Protein AF-A0A0G1WXP0-F1 (afdb_monomer)

Structure (mmCIF, N/CA/C/O backbone):
data_AF-A0A0G1WXP0-F1
#
_entry.id   AF-A0A0G1WXP0-F1
#
loop_
_atom_site.group_PDB
_atom_site.id
_atom_site.type_symbol
_atom_site.label_atom_id
_atom_site.label_alt_id
_atom_site.label_comp_id
_atom_site.label_asym_id
_atom_site.label_entity_id
_atom_site.label_seq_id
_atom_site.pdbx_PDB_ins_code
_atom_site.Cartn_x
_atom_site.Cartn_y
_atom_site.Cartn_z
_atom_site.occupancy
_atom_site.B_iso_or_equiv
_atom_site.auth_seq_id
_atom_site.auth_comp_id
_atom_site.auth_asym_id
_atom_site.auth_atom_id
_atom_site.pdbx_PDB_model_num
ATOM 1 N N . MET A 1 1 ? -14.746 -26.072 27.608 1.00 35.69 1 MET A N 1
ATOM 2 C CA . MET A 1 1 ? -15.575 -25.580 26.494 1.00 35.69 1 MET A CA 1
ATOM 3 C C . MET A 1 1 ? -14.823 -24.428 25.863 1.00 35.69 1 MET A C 1
ATOM 5 O O . MET A 1 1 ? -14.386 -23.539 26.583 1.00 35.69 1 MET A O 1
ATOM 9 N N . ASP A 1 2 ? -14.549 -24.584 24.575 1.00 44.81 2 ASP A N 1
ATOM 10 C CA . ASP A 1 2 ? -13.600 -23.835 23.755 1.00 44.81 2 ASP A CA 1
ATOM 11 C C . ASP A 1 2 ? -14.025 -22.403 23.449 1.00 44.81 2 ASP A C 1
ATOM 13 O O . ASP A 1 2 ? -15.096 -22.214 22.887 1.00 44.81 2 ASP A O 1
ATOM 17 N N . GLU A 1 3 ? -13.128 -21.432 23.651 1.00 44.16 3 GLU A N 1
ATOM 18 C CA . GLU A 1 3 ? -13.142 -20.155 22.911 1.00 44.16 3 GLU A CA 1
ATOM 19 C C . GLU A 1 3 ? -11.719 -19.681 22.572 1.00 44.16 3 GLU A C 1
ATOM 21 O O . GLU A 1 3 ? -11.340 -18.522 22.719 1.00 44.16 3 GLU A O 1
ATOM 26 N N . SER A 1 4 ? -10.909 -20.607 22.056 1.00 43.94 4 SER A N 1
ATOM 27 C CA . SER A 1 4 ? -9.662 -20.283 21.354 1.00 43.94 4 SER A CA 1
ATOM 28 C C . SER A 1 4 ? -9.972 -19.905 19.901 1.00 43.94 4 SER A C 1
ATOM 30 O O . SER A 1 4 ? -9.567 -20.615 18.986 1.00 43.94 4 SER A O 1
ATOM 32 N N . LYS A 1 5 ? -10.735 -18.832 19.661 1.00 46.75 5 LYS A N 1
ATOM 33 C CA . LYS A 1 5 ? -10.949 -18.320 18.298 1.00 46.75 5 LYS A CA 1
ATOM 34 C C . LYS A 1 5 ? -10.037 -17.130 18.005 1.00 46.75 5 LYS A C 1
ATOM 36 O O . LYS A 1 5 ? -10.277 -16.003 18.418 1.00 46.75 5 LYS A O 1
ATOM 41 N N . ASP A 1 6 ? -8.983 -17.467 17.266 1.00 43.31 6 ASP A N 1
ATOM 42 C CA . ASP A 1 6 ? -8.510 -16.758 16.078 1.00 43.31 6 ASP A CA 1
ATOM 43 C C . ASP A 1 6 ? -7.936 -15.341 16.209 1.00 43.31 6 ASP A C 1
ATOM 45 O O . ASP A 1 6 ? -8.533 -14.345 15.817 1.00 43.31 6 ASP A O 1
ATOM 49 N N . ILE A 1 7 ? -6.645 -15.292 16.556 1.00 45.53 7 ILE A N 1
ATOM 50 C CA . ILE A 1 7 ? -5.695 -14.331 15.953 1.00 45.53 7 ILE A CA 1
ATOM 51 C C . ILE A 1 7 ? -4.889 -15.014 14.817 1.00 45.53 7 ILE A C 1
ATOM 53 O O . ILE A 1 7 ? -4.151 -14.371 14.076 1.00 45.53 7 ILE A O 1
ATOM 57 N N . GLN A 1 8 ? -5.069 -16.325 14.600 1.00 46.53 8 GLN A N 1
ATOM 58 C CA . GLN A 1 8 ? -4.369 -17.085 13.552 1.00 46.53 8 GLN A CA 1
ATOM 59 C C . GLN A 1 8 ? -4.808 -16.728 12.115 1.00 46.53 8 GLN A C 1
ATOM 61 O O . GLN A 1 8 ? -4.115 -17.087 11.163 1.00 46.53 8 GLN A O 1
ATOM 66 N N . GLY A 1 9 ? -5.902 -15.978 11.936 1.00 47.09 9 GLY A N 1
ATOM 67 C CA . GLY A 1 9 ? -6.445 -15.641 10.615 1.00 47.09 9 GLY A CA 1
ATOM 68 C C . GLY A 1 9 ? -5.580 -14.696 9.766 1.00 47.09 9 GLY A C 1
ATOM 69 O O . GLY A 1 9 ? -5.558 -14.829 8.544 1.00 47.09 9 GLY A O 1
ATOM 70 N N . GLN A 1 10 ? -4.818 -13.774 10.373 1.00 51.41 10 GLN A N 1
ATOM 71 C CA . GLN A 1 10 ? -4.029 -12.789 9.605 1.00 51.41 10 GLN A CA 1
ATOM 72 C C . GLN A 1 10 ? -2.795 -13.395 8.918 1.00 51.41 10 GLN A C 1
ATOM 74 O O . GLN A 1 10 ? -2.375 -12.935 7.854 1.00 51.41 10 GLN A O 1
ATOM 79 N N . ASP A 1 11 ? -2.240 -14.469 9.481 1.00 57.31 11 ASP A N 1
ATOM 80 C CA . ASP A 1 11 ? -1.067 -15.141 8.916 1.00 57.31 11 ASP A CA 1
ATOM 81 C C . ASP A 1 11 ? -1.446 -16.001 7.693 1.00 5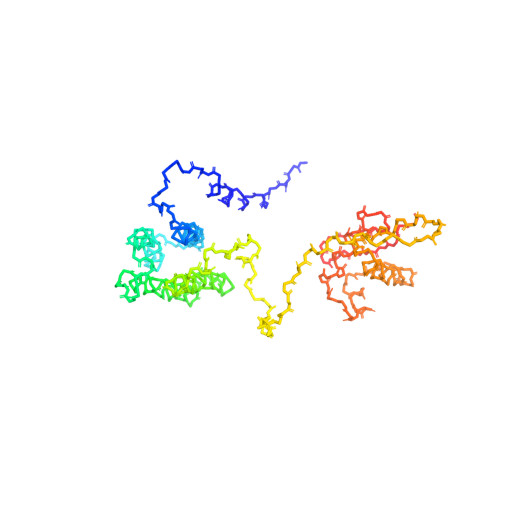7.31 11 ASP A C 1
ATOM 83 O O . ASP A 1 11 ? -0.614 -16.260 6.826 1.00 57.31 11 ASP A O 1
ATOM 87 N N . GLY A 1 12 ? -2.720 -16.400 7.571 1.00 67.00 12 GLY A N 1
ATOM 88 C CA . GLY A 1 12 ? -3.238 -17.157 6.429 1.00 67.00 12 GLY A CA 1
ATOM 89 C C . GLY A 1 12 ? -3.218 -16.370 5.118 1.00 67.00 12 GLY A C 1
ATOM 90 O O . GLY A 1 12 ? -2.841 -16.919 4.087 1.00 67.00 12 GLY A O 1
ATOM 91 N N . LEU A 1 13 ? -3.553 -15.077 5.158 1.00 69.00 13 LEU A N 1
ATOM 92 C CA . LEU A 1 13 ? -3.658 -14.233 3.961 1.00 69.00 13 LEU A CA 1
ATOM 93 C C . LEU A 1 13 ? -2.278 -13.845 3.415 1.00 69.00 13 LEU A C 1
ATOM 95 O O . LEU A 1 13 ? -2.033 -13.935 2.215 1.00 69.00 13 LEU A O 1
ATOM 99 N N . SER A 1 14 ? -1.339 -13.532 4.313 1.00 67.75 14 SER A N 1
ATOM 100 C CA . SER A 1 14 ? 0.072 -13.347 3.946 1.00 67.75 14 SER A CA 1
ATOM 101 C C . SER A 1 14 ? 0.662 -14.637 3.366 1.00 67.75 14 SER A C 1
ATOM 103 O O . SER A 1 14 ? 1.309 -14.609 2.325 1.00 67.75 14 SER A O 1
ATOM 105 N N . LYS A 1 15 ? 0.375 -15.792 3.988 1.00 70.50 15 LYS A N 1
ATOM 106 C CA . LYS A 1 15 ? 0.776 -17.101 3.454 1.00 70.50 15 LYS A CA 1
ATOM 107 C C . LYS A 1 15 ? 0.124 -17.409 2.112 1.00 70.50 15 LYS A C 1
ATOM 109 O O . LYS A 1 15 ? 0.757 -18.078 1.312 1.00 70.50 15 LYS A O 1
ATOM 114 N N . PHE A 1 16 ? -1.107 -16.974 1.860 1.00 78.69 16 PHE A N 1
ATOM 115 C CA . PHE A 1 16 ? -1.779 -17.199 0.582 1.00 78.69 16 PHE A CA 1
ATOM 116 C C . PHE A 1 16 ? -1.076 -16.452 -0.556 1.00 78.69 16 PHE A C 1
ATOM 118 O O . PHE A 1 16 ? -0.748 -17.076 -1.562 1.00 78.69 16 PHE A O 1
ATOM 125 N N . LEU A 1 17 ? -0.768 -15.166 -0.353 1.00 75.31 17 LEU A N 1
ATOM 126 C CA . LEU A 1 17 ? -0.014 -14.362 -1.322 1.00 75.31 17 LEU A CA 1
ATOM 127 C C . LEU A 1 17 ? 1.407 -14.907 -1.546 1.00 75.31 17 LEU A C 1
ATOM 129 O O . LEU A 1 17 ? 1.906 -14.884 -2.663 1.00 75.31 17 LEU A O 1
ATOM 133 N N . ASP A 1 18 ? 2.044 -15.449 -0.505 1.00 70.06 18 ASP A N 1
ATOM 134 C CA . ASP A 1 18 ? 3.423 -15.944 -0.596 1.00 70.06 18 ASP A CA 1
ATOM 135 C C . ASP A 1 18 ? 3.545 -17.399 -1.102 1.00 70.06 18 ASP A C 1
ATOM 137 O O . ASP A 1 18 ? 4.619 -17.790 -1.556 1.00 70.06 18 ASP A O 1
ATOM 141 N N . ARG A 1 19 ? 2.493 -18.230 -0.996 1.00 66.25 19 ARG A N 1
ATOM 142 C CA . ARG A 1 19 ? 2.547 -19.678 -1.308 1.00 66.25 19 ARG A CA 1
ATOM 143 C C . ARG A 1 19 ? 2.282 -20.030 -2.764 1.00 66.25 19 ARG A C 1
ATOM 145 O O . ARG A 1 19 ? 2.609 -21.146 -3.161 1.00 66.25 19 ARG A O 1
ATOM 152 N N . GLN A 1 20 ? 1.645 -19.156 -3.536 1.00 62.12 20 GLN A N 1
ATOM 153 C CA . GLN A 1 20 ? 1.373 -19.460 -4.936 1.00 62.12 20 GLN A CA 1
ATOM 154 C C . GLN A 1 20 ? 2.623 -19.183 -5.771 1.00 62.12 20 GLN A C 1
ATOM 156 O O . GLN A 1 20 ? 2.883 -18.055 -6.180 1.00 62.12 20 GLN A O 1
ATOM 161 N N . GLU A 1 21 ? 3.412 -20.229 -6.018 1.00 62.28 21 GLU A N 1
ATOM 162 C CA . GLU A 1 21 ? 4.458 -20.186 -7.037 1.00 62.28 21 GLU A CA 1
ATOM 163 C C . GLU A 1 21 ? 3.795 -20.104 -8.415 1.00 62.28 21 GLU A C 1
ATOM 165 O O . GLU A 1 21 ? 3.389 -21.101 -9.015 1.00 62.28 21 GLU A O 1
ATOM 170 N N . VAL A 1 22 ? 3.640 -18.878 -8.906 1.00 72.06 22 VAL A N 1
ATOM 171 C CA . VAL A 1 22 ? 3.211 -18.622 -10.276 1.00 72.06 22 VAL A CA 1
ATOM 172 C C . VAL A 1 22 ? 4.332 -19.091 -11.206 1.00 72.06 22 VAL A C 1
ATOM 174 O O . VAL A 1 22 ? 5.452 -18.590 -11.146 1.00 72.06 22 VAL A O 1
ATOM 177 N N . GLN A 1 23 ? 4.042 -20.075 -12.063 1.00 73.69 23 GLN A N 1
ATOM 178 C CA . GLN A 1 23 ? 5.036 -20.636 -12.993 1.00 73.69 23 GLN A CA 1
ATOM 179 C C . GLN A 1 23 ? 5.497 -19.622 -14.045 1.00 73.69 23 GLN A C 1
ATOM 181 O O . GLN A 1 23 ? 6.594 -19.732 -14.593 1.00 73.69 23 GLN A O 1
ATOM 186 N N . THR A 1 24 ? 4.651 -18.640 -14.355 1.00 80.56 24 THR A N 1
ATOM 187 C CA . THR A 1 24 ? 4.994 -17.566 -15.278 1.00 80.56 24 THR A CA 1
ATOM 188 C C . THR A 1 24 ? 5.828 -16.512 -14.556 1.00 80.56 24 THR A C 1
ATOM 190 O O . THR A 1 24 ? 5.472 -16.029 -13.486 1.00 80.56 24 THR A O 1
ATOM 193 N N . ASN A 1 25 ? 6.946 -16.122 -15.167 1.00 82.00 25 ASN A N 1
ATOM 194 C CA . ASN A 1 25 ? 7.744 -14.988 -14.715 1.00 82.00 25 ASN A CA 1
ATOM 195 C C . ASN A 1 25 ? 7.580 -13.840 -15.718 1.00 82.00 25 ASN A C 1
ATOM 197 O O . ASN A 1 25 ? 8.422 -13.688 -16.612 1.00 82.00 25 ASN A O 1
ATOM 201 N N . PRO A 1 26 ? 6.500 -13.039 -15.613 1.00 82.88 26 PRO A N 1
ATOM 202 C CA . PRO A 1 26 ? 6.266 -11.956 -16.551 1.00 82.88 26 PRO A CA 1
ATOM 203 C C . PRO A 1 26 ? 7.387 -10.925 -16.509 1.00 82.88 26 PRO A C 1
ATOM 205 O O . PRO A 1 26 ? 7.617 -10.330 -17.550 1.00 82.88 26 PRO A O 1
ATOM 208 N N . PHE A 1 27 ? 8.089 -10.755 -15.378 1.00 83.69 27 PHE A N 1
ATOM 209 C CA . PHE A 1 27 ? 9.152 -9.765 -15.164 1.00 83.69 27 PHE A CA 1
ATOM 210 C C . PHE A 1 27 ? 10.555 -10.225 -15.595 1.00 83.69 27 PHE A C 1
ATOM 212 O O . PHE A 1 27 ? 11.479 -9.411 -15.639 1.00 83.69 27 PHE A O 1
ATOM 219 N N . GLY A 1 28 ? 10.740 -11.499 -15.949 1.00 83.25 28 GLY A N 1
ATOM 220 C CA . GLY A 1 28 ? 12.019 -12.035 -16.413 1.00 83.25 28 GLY A CA 1
ATOM 221 C C . GLY A 1 28 ? 13.165 -11.773 -15.426 1.00 83.25 28 GLY A C 1
ATOM 222 O O . GLY A 1 28 ? 13.140 -12.232 -14.285 1.00 83.25 28 GLY A O 1
ATOM 223 N N . ALA A 1 29 ? 14.186 -11.033 -15.868 1.00 80.44 29 ALA A N 1
ATOM 224 C CA . ALA A 1 29 ? 15.330 -10.652 -15.033 1.00 80.44 29 ALA A CA 1
ATOM 225 C C . ALA A 1 29 ? 15.071 -9.416 -14.148 1.00 80.44 29 ALA A C 1
ATOM 227 O O . ALA A 1 29 ? 15.890 -9.110 -13.278 1.00 80.44 29 ALA A O 1
ATOM 228 N N . ASN A 1 30 ? 13.956 -8.703 -14.346 1.00 83.19 30 ASN A N 1
ATOM 229 C CA . ASN A 1 30 ? 13.620 -7.498 -13.595 1.00 83.19 30 ASN A CA 1
ATOM 230 C C . ASN A 1 30 ? 13.076 -7.849 -12.200 1.00 83.19 30 ASN A C 1
ATOM 232 O O . ASN A 1 30 ? 11.872 -7.824 -11.935 1.00 83.19 30 ASN A O 1
ATOM 236 N N . ARG A 1 31 ? 13.998 -8.143 -11.280 1.00 82.31 31 ARG A N 1
ATOM 237 C CA . ARG A 1 31 ? 13.679 -8.424 -9.872 1.00 82.31 31 ARG A CA 1
ATOM 238 C C . ARG A 1 31 ? 13.020 -7.241 -9.168 1.00 82.31 31 ARG A C 1
ATOM 240 O O . ARG A 1 31 ? 12.263 -7.455 -8.224 1.00 82.31 31 ARG A O 1
ATOM 247 N N . SER A 1 32 ? 13.304 -6.013 -9.602 1.00 83.56 32 SER A N 1
ATOM 248 C CA . SER A 1 32 ? 12.665 -4.821 -9.043 1.00 83.56 32 SER A CA 1
ATOM 249 C C . SER A 1 32 ? 11.182 -4.771 -9.387 1.00 83.56 32 SER A C 1
ATOM 251 O O . SER A 1 32 ? 10.356 -4.571 -8.500 1.00 83.56 32 SER A O 1
ATOM 253 N N . GLY A 1 33 ? 10.837 -5.057 -10.643 1.00 86.69 33 GLY A N 1
ATOM 254 C CA . GLY A 1 33 ? 9.454 -5.150 -11.105 1.00 86.69 33 GLY A CA 1
ATOM 255 C C . GLY A 1 33 ? 8.673 -6.228 -10.372 1.00 86.69 33 GLY A C 1
ATOM 256 O O . GLY A 1 33 ? 7.588 -5.961 -9.862 1.00 86.69 33 GLY A O 1
ATOM 257 N N . GLU A 1 34 ? 9.272 -7.407 -10.215 1.00 86.12 34 GLU A N 1
ATOM 258 C CA . GLU A 1 34 ? 8.656 -8.506 -9.470 1.00 86.12 34 GLU A CA 1
ATOM 259 C C . GLU A 1 34 ? 8.368 -8.123 -8.007 1.00 86.12 34 GLU A C 1
ATOM 261 O O . GLU A 1 34 ? 7.274 -8.362 -7.493 1.00 86.12 34 GLU A O 1
ATOM 266 N N . ARG A 1 35 ? 9.327 -7.489 -7.320 1.00 85.88 35 ARG A N 1
ATOM 267 C CA . ARG A 1 35 ? 9.149 -7.053 -5.925 1.00 85.88 35 ARG A CA 1
ATOM 268 C C . ARG A 1 35 ? 8.118 -5.942 -5.786 1.00 85.88 35 ARG A C 1
ATOM 270 O O . ARG A 1 35 ? 7.324 -5.979 -4.846 1.00 85.88 35 ARG A O 1
ATOM 277 N N . LEU A 1 36 ? 8.127 -4.978 -6.705 1.00 89.06 36 LEU A N 1
ATOM 278 C CA . LEU A 1 36 ? 7.137 -3.906 -6.758 1.00 89.06 36 LEU A CA 1
ATOM 279 C C . LEU A 1 36 ? 5.729 -4.495 -6.916 1.00 89.06 36 LEU A C 1
ATOM 281 O O . LEU A 1 36 ? 4.819 -4.107 -6.186 1.00 89.06 36 LEU A O 1
ATOM 285 N N . TYR A 1 37 ? 5.577 -5.492 -7.790 1.00 90.94 37 TYR A N 1
ATOM 286 C CA . TYR A 1 37 ? 4.310 -6.181 -8.021 1.00 90.94 37 TYR A CA 1
ATOM 287 C C . TYR A 1 37 ? 3.812 -6.926 -6.775 1.00 90.94 37 TYR A C 1
ATOM 289 O O . TYR A 1 37 ? 2.697 -6.677 -6.323 1.00 90.94 37 TYR A O 1
ATOM 297 N N . ARG A 1 38 ? 4.659 -7.743 -6.131 1.00 88.19 38 ARG A N 1
ATOM 298 C CA . ARG A 1 38 ? 4.300 -8.437 -4.873 1.00 88.19 38 ARG A CA 1
ATOM 299 C C . ARG A 1 38 ? 3.908 -7.468 -3.755 1.00 88.19 38 ARG A C 1
ATOM 301 O O . ARG A 1 38 ? 3.039 -7.748 -2.929 1.00 88.19 38 ARG A O 1
ATOM 308 N N . ARG A 1 39 ? 4.569 -6.310 -3.694 1.00 88.75 39 ARG A N 1
ATOM 309 C CA 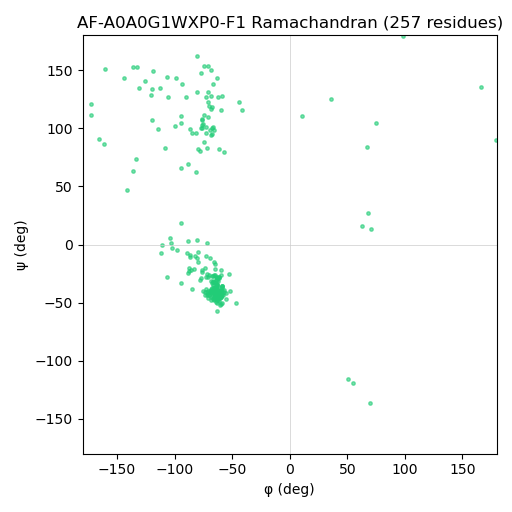. ARG A 1 39 ? 4.248 -5.264 -2.718 1.00 88.75 39 ARG A CA 1
ATOM 310 C C . ARG A 1 39 ? 2.896 -4.618 -3.020 1.00 88.75 39 ARG A C 1
ATOM 312 O O . ARG A 1 39 ? 2.120 -4.398 -2.090 1.00 88.75 39 ARG A O 1
ATOM 319 N N . ALA A 1 40 ? 2.595 -4.371 -4.293 1.00 93.25 40 ALA A N 1
ATOM 320 C CA . ALA A 1 40 ? 1.290 -3.890 -4.719 1.00 93.25 40 ALA A CA 1
ATOM 321 C C . ALA A 1 40 ? 0.174 -4.892 -4.388 1.00 93.25 40 ALA A C 1
ATOM 323 O O . ALA A 1 40 ? -0.841 -4.476 -3.846 1.00 93.25 40 ALA A O 1
ATOM 324 N N . GLU A 1 41 ? 0.371 -6.201 -4.578 1.00 91.81 41 GLU A N 1
ATOM 325 C CA . GLU A 1 41 ? -0.625 -7.225 -4.199 1.00 91.81 41 GLU A CA 1
ATOM 326 C C . GLU A 1 41 ? -1.024 -7.131 -2.723 1.00 91.81 41 GLU A C 1
ATOM 328 O O . GLU A 1 41 ? -2.210 -7.106 -2.385 1.00 91.81 41 GLU A O 1
ATOM 333 N N . ARG A 1 42 ? -0.032 -7.009 -1.834 1.00 91.31 42 ARG A N 1
ATOM 334 C CA . ARG A 1 42 ? -0.266 -6.858 -0.391 1.00 91.31 42 ARG A CA 1
ATOM 335 C C . ARG A 1 42 ? -0.990 -5.555 -0.060 1.00 91.31 42 ARG A C 1
ATOM 337 O O . ARG A 1 42 ? -1.888 -5.559 0.779 1.00 91.31 42 ARG A O 1
ATOM 344 N N . LEU A 1 43 ? -0.622 -4.456 -0.718 1.00 93.62 43 LEU A N 1
ATOM 345 C CA . LEU A 1 43 ? -1.262 -3.150 -0.541 1.00 93.62 43 LEU A CA 1
ATOM 346 C C . LEU A 1 43 ? -2.717 -3.152 -1.009 1.00 93.62 43 LEU A C 1
ATOM 348 O O . LEU A 1 43 ? -3.597 -2.695 -0.282 1.00 93.62 43 LEU A O 1
ATOM 352 N N . VAL A 1 44 ? -2.984 -3.704 -2.190 1.00 95.88 44 VAL A N 1
ATOM 353 C CA . VAL A 1 44 ? -4.336 -3.818 -2.743 1.00 95.88 44 VAL A CA 1
ATOM 354 C C . VAL A 1 44 ? -5.201 -4.694 -1.842 1.00 95.88 44 VAL A C 1
ATOM 356 O O . VAL A 1 44 ? -6.320 -4.302 -1.507 1.00 95.88 44 VAL A O 1
ATOM 359 N N . ALA A 1 45 ? -4.679 -5.830 -1.370 1.00 93.75 45 ALA A N 1
ATOM 360 C CA . ALA A 1 45 ? -5.377 -6.674 -0.404 1.00 93.75 45 ALA A CA 1
ATOM 361 C C . ALA A 1 45 ? -5.679 -5.917 0.901 1.00 93.75 45 ALA A C 1
ATOM 363 O O . ALA A 1 45 ? -6.809 -5.957 1.392 1.00 93.75 45 ALA A O 1
ATOM 364 N N . ALA A 1 46 ? -4.703 -5.177 1.436 1.00 93.00 46 ALA A N 1
ATOM 365 C CA . ALA A 1 46 ? -4.884 -4.367 2.636 1.00 93.00 46 ALA A CA 1
ATOM 366 C C . ALA A 1 46 ? -5.960 -3.287 2.450 1.00 93.00 46 ALA A C 1
ATOM 368 O O . ALA A 1 46 ? -6.802 -3.132 3.328 1.00 93.00 46 ALA A O 1
ATOM 369 N N . LEU A 1 47 ? -5.996 -2.593 1.307 1.00 95.38 47 LEU A N 1
ATOM 370 C CA . LEU A 1 47 ? -7.024 -1.593 0.987 1.00 95.38 47 LEU A CA 1
ATOM 371 C C . LEU A 1 47 ? -8.426 -2.206 0.883 1.00 95.38 47 LEU A C 1
ATOM 373 O O . LEU A 1 47 ? -9.396 -1.616 1.362 1.00 95.38 47 LEU A O 1
ATOM 377 N N . HIS A 1 48 ? -8.552 -3.408 0.318 1.00 95.06 48 HIS A N 1
ATOM 378 C CA . HIS A 1 48 ? -9.833 -4.115 0.267 1.00 95.06 48 HIS A CA 1
ATOM 379 C C . HIS A 1 48 ? -10.307 -4.508 1.667 1.00 95.06 48 HIS A C 1
ATOM 381 O O . HIS A 1 48 ? -11.455 -4.235 2.016 1.00 95.06 48 HIS A O 1
ATOM 387 N N . ILE A 1 49 ? -9.413 -5.057 2.495 1.00 93.81 49 ILE A N 1
ATOM 388 C CA . ILE A 1 49 ? -9.709 -5.412 3.890 1.00 93.81 49 ILE A CA 1
ATOM 389 C C . ILE A 1 49 ? -10.081 -4.166 4.700 1.00 93.81 49 ILE A C 1
ATOM 391 O O . ILE A 1 49 ? -11.082 -4.175 5.412 1.00 93.81 49 ILE A O 1
ATOM 395 N N . LEU A 1 50 ? -9.315 -3.085 4.552 1.00 94.06 50 LEU A N 1
ATOM 396 C CA . LEU A 1 50 ? -9.510 -1.828 5.268 1.00 94.06 50 LEU A CA 1
ATOM 397 C C . LEU A 1 50 ? -10.833 -1.141 4.912 1.00 94.06 50 LEU A C 1
ATOM 399 O O . LEU A 1 50 ? -11.354 -0.385 5.719 1.00 94.06 50 LEU A O 1
ATOM 403 N N . THR A 1 51 ? -11.376 -1.387 3.720 1.00 96.69 51 THR A N 1
ATOM 404 C CA . THR A 1 51 ? -12.626 -0.768 3.249 1.00 96.69 51 THR A CA 1
ATOM 405 C C . THR A 1 51 ? -13.837 -1.698 3.325 1.00 96.69 51 THR A C 1
ATOM 407 O O . THR A 1 51 ? -14.930 -1.297 2.934 1.00 96.69 51 THR A O 1
ATOM 410 N N . ASN A 1 52 ? -13.681 -2.937 3.810 1.00 95.44 52 ASN A N 1
ATOM 411 C CA . ASN A 1 52 ? -14.752 -3.942 3.807 1.00 95.44 52 ASN A CA 1
ATOM 412 C C . ASN A 1 52 ? -15.974 -3.562 4.649 1.00 95.44 52 ASN A C 1
ATOM 414 O O . ASN A 1 52 ? -17.073 -4.011 4.338 1.00 95.44 52 ASN A O 1
ATOM 418 N N . HIS A 1 53 ? -15.797 -2.768 5.705 1.00 95.12 53 HIS A N 1
ATOM 419 C CA . HIS A 1 53 ? -16.885 -2.344 6.592 1.00 95.12 53 HIS A CA 1
ATOM 420 C C . HIS A 1 53 ? -17.624 -1.088 6.111 1.00 95.12 53 HIS A C 1
ATOM 422 O O . HIS A 1 53 ? -18.656 -0.741 6.679 1.00 95.12 53 HIS A O 1
ATOM 428 N N . ILE A 1 54 ? -17.097 -0.384 5.107 1.00 96.12 54 ILE A N 1
ATOM 429 C CA . ILE A 1 54 ? -17.730 0.803 4.515 1.00 96.12 54 ILE A CA 1
ATOM 430 C C . ILE A 1 54 ? -18.866 0.327 3.601 1.00 96.12 54 ILE A C 1
ATOM 432 O O . ILE A 1 54 ? -18.742 -0.733 3.011 1.00 96.12 54 ILE A O 1
ATOM 436 N N . VAL A 1 55 ? -19.967 1.061 3.444 1.00 96.94 55 VAL A N 1
ATOM 437 C CA . VAL A 1 55 ? -21.105 0.642 2.593 1.00 96.94 55 VAL A CA 1
ATOM 438 C C . VAL A 1 55 ? -20.693 0.516 1.115 1.00 96.94 55 VAL A C 1
ATOM 440 O O . VAL A 1 55 ? -19.887 1.305 0.632 1.00 96.94 55 VAL A O 1
ATOM 443 N N . ASP A 1 56 ? -21.232 -0.468 0.379 1.00 94.69 56 ASP A N 1
ATOM 444 C CA . ASP A 1 56 ? -20.884 -0.714 -1.039 1.00 94.69 56 ASP A CA 1
ATOM 445 C C . ASP A 1 56 ? -21.209 0.463 -1.969 1.00 94.69 56 ASP A C 1
ATOM 447 O O . ASP A 1 56 ? -20.532 0.656 -2.973 1.00 94.69 56 ASP A O 1
ATOM 451 N N . SER A 1 57 ? -22.220 1.266 -1.631 1.00 96.00 57 SER A N 1
ATOM 452 C CA . SER A 1 57 ? -22.614 2.452 -2.396 1.00 96.00 57 SER A CA 1
ATOM 453 C C . SER A 1 57 ? -21.739 3.679 -2.134 1.00 96.00 57 SER A C 1
ATOM 455 O O . SER A 1 57 ? -21.942 4.701 -2.782 1.00 96.00 57 SER A O 1
ATOM 457 N N . GLU A 1 58 ? -20.816 3.622 -1.168 1.00 97.38 58 GLU A N 1
ATOM 458 C CA . GLU A 1 58 ? -19.988 4.769 -0.799 1.00 97.38 58 GLU A CA 1
ATOM 459 C C . GLU A 1 58 ? -18.979 5.091 -1.916 1.00 97.38 58 GLU A C 1
ATOM 461 O O . GLU A 1 58 ? -18.107 4.261 -2.209 1.00 97.38 58 GLU A O 1
ATOM 466 N N . PRO A 1 59 ? -19.019 6.299 -2.516 1.00 96.81 59 PRO A N 1
ATOM 467 C CA . PRO A 1 59 ? -18.135 6.653 -3.622 1.00 96.81 59 PRO A CA 1
ATOM 468 C C . PRO A 1 59 ? -16.651 6.510 -3.281 1.00 96.81 59 PRO A C 1
ATOM 470 O O . PRO A 1 59 ? -15.886 6.019 -4.110 1.00 96.81 59 PRO A O 1
ATOM 473 N N . LEU A 1 60 ? -16.231 6.880 -2.065 1.00 96.12 60 LEU A N 1
ATOM 474 C CA . LEU A 1 60 ? -14.828 6.759 -1.655 1.00 96.12 60 LEU A CA 1
ATOM 475 C C . LEU A 1 60 ? -14.358 5.302 -1.597 1.00 96.12 60 LEU A C 1
ATOM 477 O O . LEU A 1 60 ? -13.231 5.013 -1.998 1.00 96.12 60 LEU A O 1
ATOM 481 N N . ARG A 1 61 ? -15.212 4.372 -1.148 1.00 96.81 61 ARG A N 1
ATOM 482 C CA . ARG A 1 61 ? -14.893 2.936 -1.146 1.00 96.81 61 ARG A CA 1
ATOM 483 C C . ARG A 1 61 ? -14.667 2.437 -2.570 1.00 96.81 61 ARG A C 1
ATOM 485 O O . ARG A 1 61 ? -13.678 1.745 -2.813 1.00 96.81 61 ARG A O 1
ATOM 492 N N . LEU A 1 62 ? -15.573 2.781 -3.485 1.00 97.19 62 LEU A N 1
ATOM 493 C CA . LEU A 1 62 ? -15.502 2.362 -4.885 1.00 97.19 62 LEU A CA 1
ATOM 494 C C . LEU A 1 62 ? -14.225 2.883 -5.549 1.00 97.19 62 LEU A C 1
ATOM 496 O O . LEU A 1 62 ? -13.428 2.084 -6.036 1.00 97.19 62 LEU A O 1
ATOM 500 N N . HIS A 1 63 ? -13.962 4.189 -5.453 1.00 96.75 63 HIS A N 1
ATOM 501 C CA . HIS A 1 63 ? -12.785 4.804 -6.071 1.00 96.75 63 HIS A CA 1
ATOM 502 C C . HIS A 1 63 ? -11.473 4.262 -5.497 1.00 96.75 63 HIS A C 1
ATOM 504 O O . HIS A 1 63 ? -10.548 3.990 -6.253 1.00 96.75 63 HIS A O 1
ATOM 510 N N . VAL A 1 64 ? -11.374 4.046 -4.179 1.00 97.50 64 VAL A N 1
ATOM 511 C CA . VAL A 1 64 ? -10.167 3.451 -3.575 1.00 97.50 64 VAL A CA 1
ATOM 512 C C . VAL A 1 64 ? -9.903 2.056 -4.130 1.00 97.50 64 VAL A C 1
ATOM 514 O O . VAL A 1 64 ? -8.759 1.727 -4.442 1.00 97.50 64 VAL A O 1
ATOM 517 N N . ARG A 1 65 ? -10.944 1.230 -4.270 1.00 97.56 65 ARG A N 1
ATOM 518 C CA . ARG A 1 65 ? -10.800 -0.130 -4.799 1.00 97.56 65 ARG A CA 1
ATOM 519 C C . ARG A 1 65 ? -10.435 -0.118 -6.275 1.00 97.56 65 ARG A C 1
ATOM 521 O O . ARG A 1 65 ? -9.468 -0.777 -6.645 1.00 97.56 65 ARG A O 1
ATOM 528 N N . GLU A 1 66 ? -11.134 0.667 -7.084 1.00 97.12 66 GLU A N 1
ATOM 529 C CA . GLU A 1 66 ? -10.855 0.809 -8.515 1.00 97.12 66 GLU A CA 1
ATOM 530 C C . GLU A 1 66 ? -9.433 1.317 -8.774 1.00 97.12 66 GLU A C 1
ATOM 532 O O . GLU A 1 66 ? -8.686 0.684 -9.518 1.00 97.12 66 GLU A O 1
ATOM 537 N N . GLU A 1 67 ? -9.019 2.402 -8.114 1.00 96.81 67 GLU A N 1
ATOM 538 C CA . GLU A 1 67 ? -7.664 2.947 -8.246 1.00 96.81 67 GLU A CA 1
ATOM 539 C C . GLU A 1 67 ? -6.601 1.960 -7.750 1.00 96.81 67 GLU A C 1
ATOM 541 O O . GLU A 1 67 ? -5.541 1.835 -8.358 1.00 96.81 67 GLU A O 1
ATOM 546 N N . SER A 1 68 ? -6.882 1.190 -6.691 1.00 97.12 68 SER A N 1
ATOM 547 C CA . SER A 1 68 ? -5.930 0.191 -6.190 1.00 97.12 68 SER A CA 1
ATOM 548 C C . SER A 1 68 ? -5.687 -0.932 -7.200 1.00 97.12 68 SER A C 1
ATOM 550 O O . SER A 1 68 ? -4.553 -1.369 -7.378 1.00 97.12 68 SER A O 1
ATOM 552 N N . LEU A 1 69 ? -6.727 -1.360 -7.921 1.00 97.50 69 LEU A N 1
ATOM 553 C CA . LEU A 1 69 ? -6.625 -2.419 -8.925 1.00 97.50 69 LEU A CA 1
ATOM 554 C C . LEU A 1 69 ? -5.850 -1.972 -10.173 1.00 97.50 69 LEU A C 1
ATOM 556 O O . LEU A 1 69 ? -5.230 -2.814 -10.825 1.00 97.50 69 LEU A O 1
ATOM 560 N N . LYS A 1 70 ? -5.824 -0.668 -10.483 1.00 96.62 70 LYS A N 1
ATOM 561 C CA . LYS A 1 70 ? -5.035 -0.109 -11.598 1.00 96.62 70 LYS A CA 1
ATOM 562 C C . LYS A 1 70 ? -3.524 -0.253 -11.399 1.00 96.62 70 LYS A C 1
ATOM 564 O O . LYS A 1 70 ? -2.796 -0.302 -12.388 1.00 96.62 70 LYS A O 1
ATOM 569 N N . LEU A 1 71 ? -3.051 -0.434 -10.162 1.00 95.81 71 LEU A N 1
ATOM 570 C CA . LEU A 1 71 ? -1.626 -0.648 -9.890 1.00 95.81 71 LEU A CA 1
ATOM 571 C C . LEU A 1 71 ? -1.069 -1.886 -10.609 1.00 95.81 71 LEU A C 1
ATOM 573 O O . LEU A 1 71 ? 0.071 -1.864 -11.064 1.00 95.81 71 LEU A O 1
ATOM 577 N N . PHE A 1 72 ? -1.848 -2.964 -10.752 1.00 94.50 72 PHE A N 1
ATOM 578 C CA . PHE A 1 72 ? -1.368 -4.193 -11.394 1.00 94.50 72 PHE A CA 1
ATOM 579 C C . PHE A 1 72 ? -0.995 -4.006 -12.874 1.00 94.50 72 PHE A C 1
ATOM 581 O O . PHE A 1 72 ? 0.155 -4.291 -13.227 1.00 94.50 72 PHE A O 1
ATOM 588 N N . PRO A 1 73 ? -1.900 -3.530 -13.757 1.00 94.81 73 PRO A N 1
ATOM 589 C CA . PRO A 1 73 ? -1.550 -3.298 -15.153 1.00 94.81 73 PRO A CA 1
ATOM 590 C C . PRO A 1 73 ? -0.486 -2.207 -15.317 1.00 94.81 73 PRO A C 1
ATOM 592 O O . PRO A 1 73 ? 0.367 -2.336 -16.192 1.00 94.81 73 PRO A O 1
ATOM 595 N N . GLU A 1 74 ? -0.473 -1.173 -14.470 1.00 93.88 74 GLU A N 1
ATOM 596 C CA . GLU A 1 74 ? 0.551 -0.122 -14.516 1.00 93.88 74 GLU A CA 1
ATOM 597 C C . GLU A 1 74 ? 1.952 -0.659 -14.183 1.00 93.88 74 GLU A C 1
ATOM 599 O O . GLU A 1 74 ? 2.908 -0.376 -14.908 1.00 93.88 74 GLU A O 1
ATOM 604 N N . ILE A 1 75 ? 2.079 -1.500 -13.149 1.00 92.94 75 ILE A N 1
ATOM 605 C CA . ILE A 1 75 ? 3.353 -2.136 -12.779 1.00 92.94 75 ILE A CA 1
ATOM 606 C C . ILE A 1 75 ? 3.823 -3.116 -13.863 1.00 92.94 75 ILE A C 1
ATOM 608 O O . ILE A 1 75 ? 5.014 -3.185 -14.170 1.00 92.94 75 ILE A O 1
ATOM 612 N N . LEU A 1 76 ? 2.906 -3.862 -14.484 1.00 91.44 76 LEU A N 1
ATOM 613 C CA . LEU A 1 76 ? 3.252 -4.735 -15.608 1.00 91.44 76 LEU A CA 1
ATOM 614 C C . LEU A 1 76 ? 3.717 -3.929 -16.830 1.00 91.44 76 LEU A C 1
ATOM 616 O O . LEU A 1 76 ? 4.664 -4.333 -17.505 1.00 91.44 76 LEU A O 1
ATOM 620 N N . ALA A 1 77 ? 3.108 -2.771 -17.093 1.00 90.12 77 ALA A N 1
ATOM 621 C CA . ALA A 1 77 ? 3.454 -1.918 -18.229 1.00 90.12 77 ALA A CA 1
ATOM 622 C C . ALA A 1 77 ? 4.860 -1.302 -18.126 1.00 90.12 77 ALA A C 1
ATOM 624 O O . ALA A 1 77 ? 5.478 -1.022 -19.159 1.00 90.12 77 ALA A O 1
ATOM 625 N N . ILE A 1 78 ? 5.374 -1.112 -16.905 1.00 88.00 78 ILE A N 1
ATOM 626 C CA . ILE A 1 78 ? 6.740 -0.628 -16.655 1.00 88.00 78 ILE A CA 1
ATOM 627 C C . ILE A 1 78 ? 7.776 -1.746 -16.571 1.00 88.00 78 ILE A C 1
ATOM 629 O O . ILE A 1 78 ? 8.941 -1.450 -16.330 1.00 88.00 78 ILE A O 1
ATOM 633 N N . ARG A 1 79 ? 7.405 -3.017 -16.776 1.00 82.69 79 ARG A N 1
ATOM 634 C CA . ARG A 1 79 ? 8.351 -4.142 -16.722 1.00 82.69 79 ARG A CA 1
ATOM 635 C C . ARG A 1 79 ? 9.635 -3.864 -17.504 1.00 82.69 79 ARG A C 1
ATOM 637 O O . ARG A 1 79 ? 10.724 -4.071 -16.972 1.00 82.69 79 ARG A O 1
ATOM 644 N N . ASP A 1 80 ? 9.481 -3.433 -18.751 1.00 76.75 80 ASP A N 1
ATOM 645 C CA . ASP A 1 80 ? 10.593 -3.230 -19.683 1.00 76.75 80 ASP A CA 1
ATOM 646 C C . ASP A 1 80 ? 11.190 -1.813 -19.549 1.00 76.75 80 ASP A C 1
ATOM 648 O O . ASP A 1 80 ? 12.369 -1.602 -19.823 1.00 76.75 80 ASP A O 1
ATOM 652 N N . ASP A 1 81 ? 10.405 -0.866 -19.019 1.00 75.62 81 ASP A N 1
ATOM 653 C CA . ASP A 1 81 ? 10.730 0.566 -18.927 1.00 75.62 81 ASP A CA 1
ATOM 654 C C . ASP A 1 81 ? 11.143 1.020 -17.517 1.00 75.62 81 ASP A C 1
ATOM 656 O O . ASP A 1 81 ? 11.351 2.210 -17.282 1.00 75.62 81 ASP A O 1
ATOM 660 N N . MET A 1 82 ? 11.278 0.102 -16.556 1.00 72.38 82 MET A N 1
ATOM 661 C CA . MET A 1 82 ? 11.550 0.442 -15.153 1.00 72.38 82 MET A CA 1
ATOM 662 C C . MET A 1 82 ? 12.861 1.217 -14.978 1.00 72.38 82 MET A C 1
ATOM 664 O O . MET A 1 82 ? 12.998 1.992 -14.041 1.00 72.38 82 MET A O 1
ATOM 668 N N . ARG A 1 83 ? 13.810 1.031 -15.903 1.00 71.06 83 ARG A N 1
ATOM 669 C CA . ARG A 1 83 ? 15.113 1.716 -15.934 1.00 71.06 83 ARG A CA 1
ATOM 670 C C . ARG A 1 83 ? 15.178 2.857 -16.950 1.00 71.06 83 ARG A C 1
ATOM 672 O O . ARG A 1 83 ? 16.211 3.513 -17.063 1.00 71.06 83 ARG A O 1
ATOM 679 N N . ALA A 1 84 ? 14.117 3.078 -17.721 1.00 74.44 84 ALA A N 1
ATOM 680 C CA . ALA A 1 84 ? 14.071 4.183 -18.659 1.00 74.44 84 ALA A CA 1
ATOM 681 C C . ALA A 1 84 ? 13.866 5.479 -17.865 1.00 74.44 84 ALA A C 1
ATOM 683 O O . ALA A 1 84 ? 12.819 5.703 -17.253 1.00 74.44 84 ALA A O 1
ATOM 684 N N . PHE A 1 85 ? 14.899 6.322 -17.847 1.00 66.62 85 PHE A N 1
ATOM 685 C CA . PHE A 1 85 ? 14.832 7.621 -17.192 1.00 66.62 85 PHE A CA 1
ATOM 686 C C . PHE A 1 85 ? 13.710 8.459 -17.815 1.00 66.62 85 PHE A C 1
ATOM 688 O O . PHE A 1 85 ? 13.648 8.608 -19.034 1.00 66.62 85 PHE A O 1
ATOM 695 N N . GLY A 1 86 ? 12.818 8.993 -16.978 1.00 73.31 86 GLY A N 1
ATOM 696 C CA . GLY A 1 86 ? 11.680 9.788 -17.441 1.00 73.31 86 GLY A CA 1
ATOM 697 C C . GLY A 1 86 ? 10.627 8.988 -18.211 1.00 73.31 86 GLY A C 1
ATOM 698 O O . GLY A 1 86 ? 9.945 9.559 -19.061 1.00 73.31 86 GLY A O 1
ATOM 699 N N . SER A 1 87 ? 10.487 7.679 -17.958 1.00 84.38 87 SER A N 1
ATOM 700 C CA . SER A 1 87 ? 9.447 6.904 -18.632 1.00 84.38 87 SER A CA 1
ATOM 701 C C . SER A 1 87 ? 8.053 7.435 -18.253 1.00 84.38 87 SER A C 1
ATOM 703 O O . SER A 1 87 ? 7.724 7.545 -17.067 1.00 84.38 87 SER A O 1
ATOM 705 N N . PRO A 1 88 ? 7.195 7.759 -19.240 1.00 87.44 88 PRO A N 1
ATOM 706 C CA . PRO A 1 88 ? 5.861 8.290 -18.959 1.00 87.44 88 PRO A CA 1
ATOM 707 C C . PRO A 1 88 ? 5.007 7.272 -18.194 1.00 87.44 88 PRO A C 1
ATOM 709 O O . PRO A 1 88 ? 4.163 7.641 -17.387 1.00 87.44 88 PRO A O 1
ATOM 712 N N . LYS A 1 89 ? 5.274 5.975 -18.389 1.00 89.88 89 LYS A N 1
ATOM 713 C CA . LYS A 1 89 ? 4.608 4.889 -17.669 1.00 89.88 89 LYS A CA 1
ATOM 714 C C . LYS A 1 89 ? 4.963 4.866 -16.177 1.00 89.88 89 LYS A C 1
ATOM 716 O O . LYS A 1 89 ? 4.069 4.664 -15.363 1.00 89.88 89 LYS A O 1
ATOM 721 N N . ALA A 1 90 ? 6.229 5.098 -15.809 1.00 88.44 90 ALA A N 1
ATOM 722 C CA . ALA A 1 90 ? 6.609 5.206 -14.399 1.00 88.44 90 ALA A CA 1
ATOM 723 C C . ALA A 1 90 ? 6.021 6.469 -13.761 1.00 88.44 90 ALA A C 1
ATOM 725 O O . ALA A 1 90 ? 5.507 6.391 -12.651 1.00 88.44 90 ALA A O 1
ATOM 726 N N . GLY A 1 91 ? 6.009 7.593 -14.487 1.00 90.06 91 GLY A N 1
ATOM 727 C CA . GLY A 1 91 ? 5.348 8.819 -14.028 1.00 90.06 91 GLY A CA 1
ATOM 728 C C . GLY A 1 91 ? 3.848 8.630 -13.774 1.00 90.06 91 GLY A C 1
ATOM 729 O O . GLY A 1 91 ? 3.331 9.111 -12.768 1.00 90.06 91 GLY A O 1
ATOM 730 N N . ASN A 1 92 ? 3.157 7.870 -14.631 1.00 92.44 92 ASN A N 1
ATOM 731 C CA . ASN A 1 92 ? 1.752 7.519 -14.416 1.00 92.44 92 ASN A CA 1
ATOM 732 C C . ASN A 1 92 ? 1.564 6.681 -13.144 1.00 92.44 92 ASN A C 1
ATOM 734 O O . ASN A 1 92 ? 0.690 6.999 -12.345 1.00 92.44 92 ASN A O 1
ATOM 738 N N . LEU A 1 93 ? 2.414 5.674 -12.912 1.00 93.06 93 LEU A N 1
ATOM 739 C CA . LEU A 1 93 ? 2.350 4.870 -11.689 1.00 93.06 93 LEU A CA 1
ATOM 740 C C . LEU A 1 93 ? 2.635 5.712 -10.430 1.00 93.06 93 LEU A C 1
ATOM 742 O O . LEU A 1 93 ? 1.937 5.569 -9.428 1.00 93.06 93 LEU A O 1
ATOM 746 N N . GLU A 1 94 ? 3.617 6.621 -10.467 1.00 92.50 94 GLU A N 1
ATOM 747 C CA . GLU A 1 94 ? 3.876 7.562 -9.364 1.00 92.50 94 GLU A CA 1
ATOM 748 C C . GLU A 1 94 ? 2.645 8.441 -9.077 1.00 92.50 94 GLU A C 1
ATOM 750 O O . GLU A 1 94 ? 2.269 8.634 -7.915 1.00 92.50 94 GLU A O 1
ATOM 755 N N . ALA A 1 95 ? 1.971 8.926 -10.125 1.00 95.31 95 ALA A N 1
ATOM 756 C CA . ALA A 1 95 ? 0.739 9.699 -9.996 1.00 95.31 95 ALA A CA 1
ATOM 757 C C . ALA A 1 95 ? -0.409 8.866 -9.398 1.00 95.31 95 ALA A C 1
ATOM 759 O O . ALA A 1 95 ? -1.086 9.346 -8.485 1.00 95.31 95 ALA A O 1
ATOM 760 N N . SER A 1 96 ? -0.590 7.616 -9.831 1.00 96.19 96 SER A N 1
ATOM 761 C CA . SER A 1 96 ? -1.596 6.691 -9.289 1.00 96.19 96 SER A CA 1
ATOM 762 C C . SER A 1 96 ? -1.347 6.373 -7.809 1.00 96.19 96 SER A C 1
ATOM 764 O O . SER A 1 96 ? -2.269 6.429 -6.991 1.00 96.19 96 SER A O 1
ATOM 766 N N . VAL A 1 97 ? -0.090 6.149 -7.408 1.00 96.38 97 VAL A N 1
ATOM 767 C CA . VAL A 1 97 ? 0.286 5.977 -5.991 1.00 96.38 97 VAL A CA 1
ATOM 768 C C . VAL A 1 97 ? -0.036 7.236 -5.180 1.00 96.38 97 VAL A C 1
ATOM 770 O O . VAL A 1 97 ? -0.633 7.153 -4.101 1.00 96.38 97 VAL A O 1
ATOM 773 N N . ARG A 1 98 ? 0.292 8.424 -5.703 1.00 96.81 98 ARG A N 1
ATOM 774 C CA . ARG A 1 98 ? -0.019 9.705 -5.050 1.00 96.81 98 ARG A CA 1
ATOM 775 C C . ARG A 1 98 ? -1.529 9.940 -4.927 1.00 96.81 98 ARG A C 1
ATOM 777 O O . ARG A 1 98 ? -1.972 10.501 -3.913 1.00 96.81 98 ARG A O 1
ATOM 784 N N . ASN A 1 99 ? -2.304 9.517 -5.925 1.00 97.62 99 ASN A N 1
ATOM 785 C CA . ASN A 1 99 ? -3.763 9.566 -5.920 1.00 97.62 99 ASN A CA 1
ATOM 786 C C . ASN A 1 99 ? -4.333 8.663 -4.816 1.00 97.62 99 ASN A C 1
ATOM 788 O O . ASN A 1 99 ? -5.080 9.137 -3.961 1.00 97.62 99 ASN A O 1
ATOM 792 N N . LEU A 1 100 ? -3.883 7.407 -4.733 1.00 97.69 100 LEU A N 1
ATOM 793 C CA . LEU A 1 100 ? -4.284 6.474 -3.674 1.00 97.69 100 LEU A CA 1
ATOM 794 C C . LEU A 1 100 ? -3.974 6.992 -2.270 1.00 97.69 100 LEU A C 1
ATOM 796 O O . LEU A 1 100 ? -4.839 6.928 -1.398 1.00 97.69 100 LEU A O 1
ATOM 800 N N . ILE A 1 101 ? -2.789 7.570 -2.046 1.00 97.75 101 ILE A N 1
ATOM 801 C CA . ILE A 1 101 ? -2.455 8.215 -0.763 1.00 97.75 101 ILE A CA 1
ATOM 802 C C . ILE A 1 101 ? -3.491 9.290 -0.418 1.00 97.75 101 ILE A C 1
ATOM 804 O O . ILE A 1 101 ? -3.917 9.409 0.731 1.00 97.75 101 ILE A O 1
ATOM 808 N N . SER A 1 102 ? -3.904 10.080 -1.408 1.00 98.25 102 SER A N 1
ATOM 809 C CA . SER A 1 102 ? -4.885 11.148 -1.219 1.00 98.25 102 SER A CA 1
ATOM 810 C C . SER A 1 102 ? -6.273 10.583 -0.904 1.00 98.25 102 SER A C 1
ATOM 812 O O . SER A 1 102 ? -6.918 11.060 0.027 1.00 98.25 102 SER A O 1
ATOM 814 N N . LEU A 1 103 ? -6.699 9.512 -1.577 1.00 98.00 103 LEU A N 1
ATOM 815 C CA . LEU A 1 103 ? -7.963 8.834 -1.279 1.00 98.00 103 LEU A CA 1
ATOM 816 C C . LEU A 1 103 ? -7.979 8.199 0.121 1.00 98.00 103 LEU A C 1
ATOM 818 O O . LEU A 1 103 ? -8.965 8.333 0.842 1.00 98.00 103 LEU A O 1
ATOM 822 N N . VAL A 1 104 ? -6.879 7.574 0.555 1.00 97.62 104 VAL A N 1
ATOM 823 C CA . VAL A 1 104 ? -6.759 7.022 1.918 1.00 97.62 104 VAL A CA 1
ATOM 824 C C . VAL A 1 104 ? -6.819 8.133 2.969 1.00 97.62 104 VAL A C 1
ATOM 826 O O . VAL A 1 104 ? -7.480 7.973 3.996 1.00 97.62 104 VAL A O 1
ATOM 829 N N . LYS A 1 105 ? -6.212 9.298 2.704 1.00 97.69 105 LYS A N 1
ATOM 830 C CA . LYS A 1 105 ? -6.379 10.481 3.565 1.00 97.69 105 LYS A CA 1
ATOM 831 C C . LYS A 1 105 ? -7.839 10.924 3.633 1.00 97.69 105 LYS A C 1
ATOM 833 O O . LYS A 1 105 ? -8.322 11.208 4.725 1.00 97.69 105 LYS A O 1
ATOM 838 N N . MET A 1 106 ? -8.557 10.931 2.509 1.00 97.88 106 MET A N 1
ATOM 839 C CA . MET A 1 106 ? -9.983 11.271 2.494 1.00 97.88 106 MET A CA 1
ATOM 840 C C . MET A 1 106 ? -10.835 10.266 3.273 1.00 97.88 106 MET A C 1
ATOM 842 O O . MET A 1 106 ? -11.731 10.690 3.996 1.00 97.88 106 MET A O 1
ATOM 846 N N . LEU A 1 107 ? -10.525 8.965 3.218 1.00 96.94 107 LEU A N 1
ATOM 847 C CA . LEU A 1 107 ? -11.184 7.959 4.062 1.00 96.94 107 LEU A CA 1
ATOM 848 C C . LEU A 1 107 ? -11.001 8.250 5.560 1.00 96.94 107 LEU A C 1
ATOM 850 O O . LEU A 1 107 ? -11.938 8.074 6.339 1.00 96.94 107 LEU A O 1
ATOM 854 N N . ALA A 1 108 ? -9.809 8.696 5.967 1.00 97.00 108 ALA A N 1
ATOM 855 C CA . ALA A 1 108 ? -9.531 9.053 7.357 1.00 97.00 108 ALA A CA 1
ATOM 856 C C . ALA A 1 108 ? -10.264 10.337 7.777 1.00 97.00 108 ALA A C 1
ATOM 858 O O . ALA A 1 108 ? -10.864 10.381 8.848 1.00 97.00 108 ALA A O 1
ATOM 859 N N . VAL A 1 109 ? -10.265 11.363 6.917 1.00 97.19 109 VAL A N 1
ATOM 860 C CA . VAL A 1 109 ? -10.984 12.630 7.149 1.00 97.19 109 VAL A CA 1
ATOM 861 C C . VAL A 1 109 ? -12.492 12.407 7.237 1.00 97.19 109 VAL A C 1
ATOM 863 O O . VAL A 1 109 ? -13.142 12.966 8.114 1.00 97.19 109 VAL A O 1
ATOM 866 N N . ALA A 1 110 ? -13.045 11.545 6.382 1.00 96.38 110 ALA A N 1
ATOM 867 C CA . ALA A 1 110 ? -14.449 11.145 6.421 1.00 96.38 110 ALA A CA 1
ATOM 868 C C . ALA A 1 110 ? -14.782 10.225 7.612 1.00 96.38 110 ALA A C 1
ATOM 870 O O . ALA A 1 110 ? -15.926 9.812 7.771 1.00 96.38 110 ALA A O 1
ATOM 871 N N . THR A 1 111 ? -13.803 9.912 8.469 1.00 95.75 111 THR A N 1
ATOM 872 C CA . THR A 1 111 ? -13.915 9.045 9.654 1.00 95.75 111 THR A CA 1
ATOM 873 C C . THR A 1 111 ? -14.296 7.589 9.359 1.00 95.75 111 THR A C 1
ATOM 875 O O . THR A 1 111 ? -14.632 6.834 10.270 1.00 95.75 111 THR A O 1
ATOM 878 N N . PHE A 1 112 ? -14.170 7.147 8.103 1.00 96.56 112 PHE A N 1
ATOM 879 C CA . PHE A 1 112 ? -14.387 5.750 7.725 1.00 96.56 112 PHE A CA 1
ATOM 880 C C . PHE A 1 112 ? -13.284 4.819 8.231 1.00 96.56 112 PHE A C 1
ATOM 882 O O . PHE A 1 112 ? -13.538 3.637 8.453 1.00 96.56 112 PHE A O 1
ATOM 889 N N . ILE A 1 113 ? -12.063 5.324 8.413 1.00 95.81 113 ILE A N 1
ATOM 890 C CA . ILE A 1 113 ? -10.920 4.559 8.926 1.00 95.81 113 ILE A CA 1
ATOM 891 C C . ILE A 1 113 ? -10.200 5.349 10.024 1.00 95.81 113 ILE A C 1
ATOM 893 O O . ILE A 1 113 ? -10.221 6.579 10.029 1.00 95.81 113 ILE A O 1
ATOM 897 N N . SER A 1 114 ? -9.538 4.653 10.952 1.00 96.38 114 SER A N 1
ATOM 898 C CA . SER A 1 114 ? -8.717 5.310 11.976 1.00 96.38 114 SER A CA 1
ATOM 899 C C . SER A 1 114 ? -7.472 5.952 11.360 1.00 96.38 114 SER A C 1
ATOM 901 O O . SER A 1 114 ? -6.915 5.442 10.385 1.00 96.38 114 SER A O 1
ATOM 903 N N . THR A 1 115 ? -6.985 7.036 11.968 1.00 94.69 115 THR A N 1
ATOM 904 C CA . THR A 1 115 ? -5.745 7.705 11.540 1.00 94.69 115 THR A CA 1
ATOM 905 C C . THR A 1 115 ? -4.540 6.768 11.584 1.00 94.69 115 THR A C 1
ATOM 907 O O . THR A 1 115 ? -3.727 6.790 10.674 1.00 94.69 115 THR A O 1
ATOM 910 N N . GLN A 1 116 ? -4.473 5.864 12.565 1.00 94.06 116 GLN A N 1
ATOM 911 C CA . GLN A 1 116 ? -3.403 4.864 12.669 1.00 94.06 116 GLN A CA 1
ATOM 912 C C . GLN A 1 116 ? -3.402 3.877 11.492 1.00 94.06 116 GLN A C 1
ATOM 914 O O . GLN A 1 116 ? -2.350 3.594 10.922 1.00 94.06 116 GLN A O 1
ATOM 919 N N . ASN A 1 117 ? -4.576 3.364 11.106 1.00 93.75 117 ASN A N 1
ATOM 920 C CA . ASN A 1 117 ? -4.682 2.454 9.964 1.00 93.75 117 ASN A CA 1
ATOM 921 C C . ASN A 1 117 ? -4.398 3.191 8.650 1.00 93.75 117 ASN A C 1
ATOM 923 O O . ASN A 1 117 ? -3.745 2.640 7.764 1.00 93.75 117 ASN A O 1
ATOM 927 N N . ALA A 1 118 ? -4.862 4.439 8.538 1.00 95.62 118 ALA A N 1
ATOM 928 C CA . ALA A 1 118 ? -4.569 5.296 7.399 1.00 95.62 118 ALA A CA 1
ATOM 929 C C . ALA A 1 118 ? -3.062 5.550 7.269 1.00 95.62 118 ALA A C 1
ATOM 931 O O . ALA A 1 118 ? -2.511 5.335 6.195 1.00 95.62 118 ALA A O 1
ATOM 932 N N . ASP A 1 119 ? -2.385 5.927 8.355 1.00 95.31 119 ASP A N 1
ATOM 933 C CA . ASP A 1 119 ? -0.947 6.206 8.378 1.00 95.31 119 ASP A CA 1
ATOM 9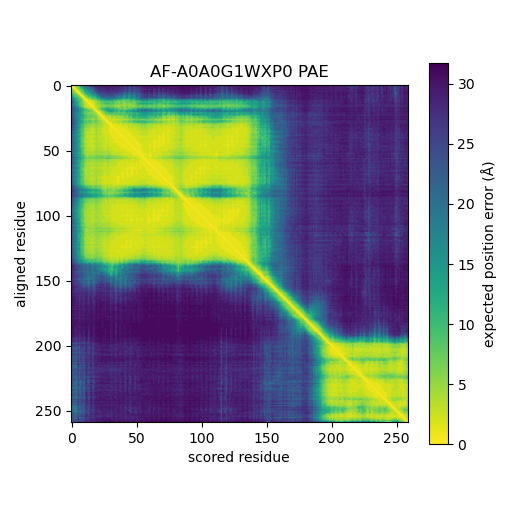34 C C . ASP A 1 119 ? -0.115 4.980 7.988 1.00 95.31 119 ASP A C 1
ATOM 936 O O . ASP A 1 119 ? 0.843 5.109 7.227 1.00 95.31 119 ASP A O 1
ATOM 940 N N . ALA A 1 120 ? -0.500 3.783 8.445 1.00 93.94 120 ALA A N 1
ATOM 941 C CA . ALA A 1 120 ? 0.173 2.543 8.064 1.00 93.94 120 ALA A CA 1
ATOM 942 C C . ALA A 1 120 ? 0.081 2.278 6.550 1.00 93.94 120 ALA A C 1
ATOM 944 O O . ALA A 1 120 ? 1.085 1.968 5.907 1.00 93.94 120 ALA A O 1
ATOM 945 N N . VAL A 1 121 ? -1.109 2.437 5.961 1.00 95.19 121 VAL A N 1
ATOM 946 C CA . VAL A 1 121 ? -1.309 2.237 4.517 1.00 95.19 121 VAL A CA 1
ATOM 947 C C . VAL A 1 121 ? -0.653 3.348 3.697 1.00 95.19 121 VAL A C 1
ATOM 949 O O . VAL A 1 121 ? -0.035 3.062 2.674 1.00 95.19 121 VAL A O 1
ATOM 952 N N . ILE A 1 122 ? -0.734 4.601 4.151 1.00 96.56 122 ILE A N 1
ATOM 953 C CA . ILE A 1 122 ? -0.071 5.745 3.515 1.00 96.56 122 ILE A CA 1
ATOM 954 C C . ILE A 1 122 ? 1.444 5.545 3.509 1.00 96.56 122 ILE A C 1
ATOM 956 O O . ILE A 1 122 ? 2.056 5.722 2.462 1.00 96.56 122 ILE A O 1
ATOM 960 N N . GLY A 1 123 ? 2.042 5.137 4.632 1.00 94.06 123 GLY A N 1
ATOM 961 C CA . GLY A 1 123 ? 3.473 4.837 4.703 1.00 94.06 123 GLY A CA 1
ATOM 962 C C . GLY A 1 123 ? 3.868 3.720 3.738 1.00 94.06 123 GLY A C 1
ATOM 963 O O . GLY A 1 123 ? 4.819 3.861 2.974 1.00 94.06 123 GLY A O 1
ATOM 964 N N . ALA A 1 124 ? 3.078 2.647 3.679 1.00 93.81 124 ALA A N 1
ATOM 965 C CA . ALA A 1 124 ? 3.357 1.534 2.781 1.00 93.81 124 ALA A CA 1
ATOM 966 C C . ALA A 1 124 ? 3.214 1.896 1.284 1.00 93.81 124 ALA A C 1
ATOM 968 O O . ALA A 1 124 ? 3.966 1.346 0.471 1.00 93.81 124 ALA A O 1
ATOM 969 N N . LEU A 1 125 ? 2.289 2.801 0.926 1.00 95.56 1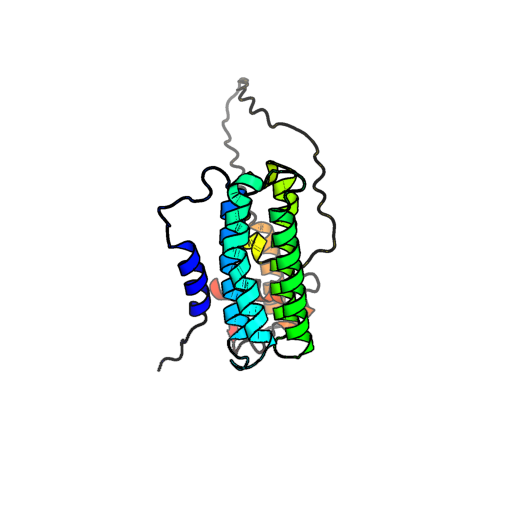25 LEU A N 1
ATOM 970 C CA . LEU A 1 125 ? 2.143 3.382 -0.419 1.00 95.56 125 LEU A CA 1
ATOM 971 C C . LEU A 1 125 ? 3.291 4.343 -0.758 1.00 95.56 125 LEU A C 1
ATOM 973 O O . LEU A 1 125 ? 3.823 4.285 -1.862 1.00 95.56 125 LEU A O 1
ATOM 977 N N . ASP A 1 126 ? 3.700 5.197 0.178 1.00 94.69 126 ASP A N 1
ATOM 978 C CA . ASP A 1 126 ? 4.814 6.131 -0.022 1.00 94.69 126 ASP A CA 1
ATOM 979 C C . ASP A 1 126 ? 6.126 5.378 -0.258 1.00 94.69 126 ASP A C 1
ATOM 981 O O . ASP A 1 126 ? 6.856 5.639 -1.210 1.00 94.69 126 ASP A O 1
ATOM 985 N N . GLU A 1 127 ? 6.378 4.337 0.530 1.00 91.56 127 GLU A N 1
ATOM 986 C CA . GLU A 1 127 ? 7.504 3.436 0.316 1.00 91.56 127 GLU A CA 1
ATOM 987 C C . GLU A 1 127 ? 7.434 2.679 -1.028 1.00 91.56 127 GLU A C 1
ATOM 989 O O . GLU A 1 127 ? 8.481 2.384 -1.607 1.00 91.56 127 GLU A O 1
ATOM 994 N N . LEU A 1 128 ? 6.237 2.361 -1.548 1.00 91.56 128 LEU A N 1
ATOM 995 C CA . LEU A 1 128 ? 6.076 1.788 -2.895 1.00 91.56 128 LEU A CA 1
ATOM 996 C C . LEU A 1 128 ? 6.533 2.796 -3.965 1.00 91.56 128 LEU A C 1
ATOM 998 O O . LEU A 1 128 ? 7.285 2.427 -4.868 1.00 91.56 128 LEU A O 1
ATOM 1002 N N . GLY A 1 129 ? 6.126 4.063 -3.832 1.00 90.62 129 GLY A N 1
ATOM 1003 C CA . GLY A 1 129 ? 6.554 5.156 -4.709 1.00 90.62 129 GLY A CA 1
ATOM 1004 C C . GLY A 1 129 ? 8.061 5.414 -4.626 1.00 90.62 129 GLY A C 1
ATOM 1005 O O . GLY A 1 129 ? 8.746 5.418 -5.644 1.00 90.62 129 GLY A O 1
ATOM 1006 N N . ASN A 1 130 ? 8.611 5.507 -3.414 1.00 89.75 130 ASN A N 1
ATOM 1007 C CA . ASN A 1 130 ? 10.048 5.676 -3.194 1.00 89.75 130 ASN A CA 1
ATOM 1008 C C . ASN A 1 130 ? 10.858 4.514 -3.789 1.00 89.75 130 ASN A C 1
ATOM 1010 O O . ASN A 1 130 ? 11.920 4.732 -4.375 1.00 89.75 130 ASN A O 1
ATOM 1014 N N . TYR A 1 131 ? 10.354 3.279 -3.685 1.00 88.00 131 TYR A N 1
ATOM 1015 C CA . TYR A 1 131 ? 10.986 2.117 -4.304 1.00 88.00 131 TYR A CA 1
ATOM 1016 C C . TYR A 1 131 ? 11.009 2.223 -5.833 1.00 88.00 131 TYR A C 1
ATOM 1018 O O . TYR A 1 131 ? 12.048 1.966 -6.444 1.00 88.00 131 TYR A O 1
ATOM 1026 N N . LEU A 1 132 ? 9.910 2.664 -6.448 1.00 87.81 132 LEU A N 1
ATOM 1027 C CA . LEU A 1 132 ? 9.840 2.914 -7.886 1.00 87.81 132 LEU A CA 1
ATOM 1028 C C . LEU A 1 132 ? 10.872 3.969 -8.318 1.00 87.81 132 LEU A C 1
ATOM 1030 O O . LEU A 1 132 ? 11.698 3.689 -9.191 1.00 87.81 132 LEU A O 1
ATOM 1034 N N . SER A 1 133 ? 10.910 5.128 -7.657 1.00 85.25 133 SER A N 1
ATOM 1035 C CA . SER A 1 133 ? 11.852 6.204 -7.991 1.00 85.25 133 SER A CA 1
ATOM 1036 C C . SER A 1 133 ? 13.319 5.819 -7.736 1.00 85.25 133 SER A C 1
ATOM 1038 O O . SER A 1 133 ? 14.212 6.262 -8.457 1.00 85.25 133 SER A O 1
ATOM 1040 N N . ALA A 1 134 ? 13.602 4.985 -6.731 1.00 84.00 134 ALA A N 1
ATOM 1041 C CA . ALA A 1 134 ? 14.952 4.479 -6.470 1.00 84.00 134 ALA A CA 1
ATOM 1042 C C . ALA A 1 134 ? 15.386 3.419 -7.498 1.00 84.00 134 ALA A C 1
ATOM 1044 O O . ALA A 1 134 ? 16.532 3.430 -7.962 1.00 84.00 134 ALA A O 1
ATOM 1045 N N . SER A 1 135 ? 14.466 2.524 -7.875 1.00 81.25 135 SER A N 1
ATOM 1046 C CA . SER A 1 135 ? 14.713 1.438 -8.832 1.00 81.25 135 SER A CA 1
ATOM 1047 C C . SER A 1 135 ? 14.956 1.935 -10.258 1.00 81.25 135 SER A C 1
ATOM 1049 O O . SER A 1 135 ? 15.706 1.305 -11.002 1.00 81.25 135 SER A O 1
ATOM 1051 N N . SER A 1 136 ? 14.402 3.098 -10.617 1.00 77.56 136 SER A N 1
ATOM 1052 C CA . SER A 1 136 ? 14.648 3.731 -11.916 1.00 77.56 136 SER A CA 1
ATOM 1053 C C . SER A 1 136 ? 16.014 4.407 -12.019 1.00 77.56 136 SER A C 1
ATOM 1055 O O . SER A 1 136 ? 16.542 4.560 -13.119 1.00 77.56 136 SER A O 1
ATOM 1057 N N . ARG A 1 137 ? 16.619 4.788 -10.885 1.00 73.69 137 ARG A N 1
ATOM 1058 C CA . ARG A 1 137 ? 17.900 5.512 -10.845 1.00 73.69 137 ARG A CA 1
ATOM 1059 C C . ARG A 1 137 ? 19.117 4.606 -10.687 1.00 73.69 137 ARG A C 1
ATOM 1061 O O . ARG A 1 137 ? 20.181 4.957 -11.189 1.00 73.69 137 ARG A O 1
ATOM 1068 N N . THR A 1 138 ? 19.010 3.480 -9.971 1.00 68.75 138 THR A N 1
ATOM 1069 C CA . THR A 1 138 ? 20.184 2.639 -9.664 1.00 68.75 138 THR A CA 1
ATOM 1070 C C . THR A 1 138 ? 19.889 1.132 -9.669 1.00 68.75 138 THR A C 1
ATOM 1072 O O . THR A 1 138 ? 18.860 0.704 -9.146 1.00 68.75 138 THR A O 1
ATOM 1075 N N . PRO A 1 139 ? 20.827 0.285 -10.148 1.00 58.62 139 PRO A N 1
ATOM 1076 C CA . PRO A 1 139 ? 20.706 -1.176 -10.071 1.00 58.62 139 PRO A CA 1
ATOM 1077 C C . PRO A 1 139 ? 20.908 -1.727 -8.646 1.00 58.62 139 PRO A C 1
ATOM 1079 O O . PRO A 1 139 ? 20.646 -2.898 -8.385 1.00 58.62 139 PRO A O 1
ATOM 1082 N N . ILE A 1 140 ? 21.355 -0.893 -7.699 1.00 56.16 140 ILE A N 1
ATOM 1083 C CA . ILE A 1 140 ? 21.592 -1.274 -6.298 1.00 56.16 140 ILE A CA 1
ATOM 1084 C C . ILE A 1 140 ? 20.275 -1.680 -5.611 1.00 56.16 140 ILE A C 1
ATOM 1086 O O . ILE A 1 140 ? 20.273 -2.558 -4.753 1.00 56.16 140 ILE A O 1
ATOM 1090 N N . ALA A 1 141 ? 19.130 -1.142 -6.043 1.00 55.94 141 ALA A N 1
ATOM 1091 C CA . ALA A 1 141 ? 17.817 -1.523 -5.515 1.00 55.94 141 ALA A CA 1
ATOM 1092 C C . ALA A 1 141 ? 17.479 -3.024 -5.699 1.00 55.94 141 ALA A C 1
ATOM 1094 O O . ALA A 1 141 ? 16.672 -3.576 -4.947 1.00 55.94 141 ALA A O 1
ATOM 1095 N N . GLU A 1 142 ? 18.114 -3.716 -6.654 1.00 55.41 142 GLU A N 1
ATOM 1096 C CA . GLU A 1 142 ? 17.918 -5.156 -6.888 1.00 55.41 142 GLU A CA 1
ATOM 1097 C C . GLU A 1 142 ? 18.662 -6.029 -5.867 1.00 55.41 142 GLU A C 1
ATOM 1099 O O . GLU A 1 142 ? 18.202 -7.126 -5.517 1.00 55.41 142 GLU A O 1
ATOM 1104 N N . SER A 1 143 ? 19.800 -5.543 -5.359 1.00 53.22 143 SER A N 1
ATOM 1105 C CA . SER A 1 143 ? 20.623 -6.256 -4.378 1.00 53.22 143 SER A CA 1
ATOM 1106 C C . SER A 1 143 ? 20.130 -6.071 -2.940 1.00 53.22 143 SER A C 1
ATOM 1108 O O . SER A 1 143 ? 20.387 -6.941 -2.104 1.00 53.22 143 SER A O 1
ATOM 1110 N N . VAL A 1 144 ? 19.350 -5.019 -2.659 1.00 55.66 144 VAL A N 1
ATOM 1111 C CA . VAL A 1 144 ? 18.717 -4.801 -1.349 1.00 55.66 144 VAL A CA 1
ATOM 1112 C C . VAL A 1 144 ? 17.626 -5.848 -1.134 1.00 55.66 144 VAL A C 1
ATOM 1114 O O . VAL A 1 144 ? 16.527 -5.742 -1.668 1.00 55.66 144 VAL A O 1
ATOM 1117 N N . ARG A 1 145 ? 17.922 -6.914 -0.389 1.00 46.84 145 ARG A N 1
ATOM 1118 C CA . ARG A 1 145 ? 16.911 -7.883 0.053 1.00 46.84 145 ARG A CA 1
ATOM 1119 C C . ARG A 1 145 ? 16.122 -7.260 1.203 1.00 46.84 145 ARG A C 1
ATOM 1121 O O . ARG A 1 145 ? 16.606 -7.267 2.326 1.00 46.84 145 ARG A O 1
ATOM 1128 N N . PHE A 1 146 ? 14.928 -6.742 0.930 1.00 49.59 146 PHE A N 1
ATOM 1129 C CA . PHE A 1 146 ? 14.015 -6.325 1.994 1.00 49.59 146 PHE A CA 1
ATOM 1130 C C . PHE A 1 146 ? 13.528 -7.569 2.741 1.00 49.59 146 PHE A C 1
ATOM 1132 O O . PHE A 1 146 ? 12.904 -8.454 2.148 1.00 49.59 146 PHE A O 1
ATOM 1139 N N . LEU A 1 147 ? 13.866 -7.669 4.025 1.00 44.22 147 LEU A N 1
ATOM 1140 C CA . LEU A 1 147 ? 13.336 -8.713 4.896 1.00 44.22 147 LEU A CA 1
ATOM 1141 C C . LEU A 1 147 ? 11.877 -8.384 5.237 1.00 44.22 147 LEU A C 1
ATOM 1143 O O . LEU A 1 147 ? 11.471 -7.224 5.248 1.00 44.22 147 LEU A O 1
ATOM 1147 N N . LYS A 1 148 ? 11.073 -9.412 5.535 1.00 46.00 148 LYS A N 1
ATOM 1148 C CA . LYS A 1 148 ? 9.657 -9.274 5.938 1.00 46.00 148 LYS A CA 1
ATOM 1149 C C . LYS A 1 148 ? 9.476 -8.299 7.117 1.00 46.00 148 LYS A C 1
ATOM 1151 O O . LYS A 1 148 ? 8.411 -7.708 7.260 1.00 46.00 148 LYS A O 1
ATOM 1156 N N . GLU A 1 149 ? 10.520 -8.129 7.924 1.00 43.06 149 GLU A N 1
ATOM 1157 C CA . GLU A 1 149 ? 10.586 -7.230 9.077 1.00 43.06 149 GLU A CA 1
ATOM 1158 C C . GLU A 1 149 ? 10.790 -5.751 8.704 1.00 43.06 149 GLU A C 1
ATOM 1160 O O . GLU A 1 149 ? 10.281 -4.885 9.413 1.00 43.06 149 GLU A O 1
ATOM 1165 N N . ASP A 1 150 ? 11.440 -5.448 7.573 1.00 47.12 150 ASP A N 1
ATOM 1166 C CA . ASP A 1 150 ? 11.666 -4.063 7.121 1.00 47.12 150 ASP A CA 1
ATOM 1167 C C . ASP A 1 150 ? 10.386 -3.403 6.589 1.00 47.12 150 ASP A C 1
ATOM 1169 O O . ASP A 1 150 ? 10.284 -2.184 6.565 1.00 47.12 150 ASP A O 1
ATOM 1173 N N . LEU A 1 151 ? 9.384 -4.200 6.201 1.00 50.91 151 LEU A N 1
ATOM 1174 C CA . LEU A 1 151 ? 8.091 -3.719 5.693 1.00 50.91 151 LEU A CA 1
ATOM 1175 C C . LEU A 1 151 ? 7.042 -3.484 6.795 1.00 50.91 151 LEU A C 1
ATOM 1177 O O . LEU A 1 151 ? 5.948 -3.007 6.504 1.00 50.91 151 LEU A O 1
ATOM 1181 N N . LEU A 1 152 ? 7.335 -3.864 8.044 1.00 43.28 152 LEU A N 1
ATOM 1182 C CA . LEU A 1 152 ? 6.410 -3.742 9.181 1.00 43.28 152 LEU A CA 1
ATOM 1183 C C . LEU A 1 152 ? 6.863 -2.709 10.225 1.00 43.28 152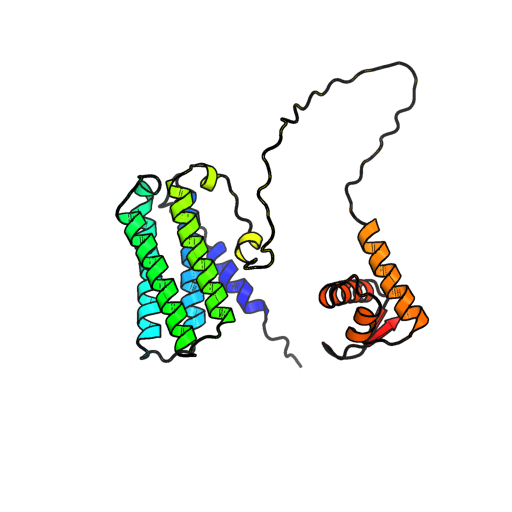 LEU A C 1
ATOM 1185 O O . LEU A 1 152 ? 6.094 -2.395 11.132 1.00 43.28 152 LEU A O 1
ATOM 1189 N N . ASN A 1 153 ? 8.070 -2.151 10.098 1.00 38.22 153 ASN A N 1
ATOM 1190 C CA . ASN A 1 153 ? 8.587 -1.111 10.989 1.00 38.22 153 ASN A CA 1
ATOM 1191 C C . ASN A 1 153 ? 8.324 0.293 10.427 1.00 38.22 153 ASN A C 1
ATOM 1193 O O . ASN A 1 153 ? 9.242 1.054 10.129 1.00 38.22 153 ASN A O 1
ATOM 1197 N N . VAL A 1 154 ? 7.047 0.668 10.333 1.00 46.34 154 VAL A N 1
ATOM 1198 C CA . VAL A 1 154 ? 6.674 2.074 10.144 1.00 46.34 154 VAL A CA 1
ATOM 1199 C C . VAL A 1 154 ? 6.810 2.789 11.497 1.00 46.34 154 VAL A C 1
ATOM 1201 O O . VAL A 1 154 ? 5.925 2.712 12.345 1.00 46.34 154 VAL A O 1
ATOM 1204 N N . ARG A 1 155 ? 7.939 3.502 11.641 1.00 36.81 155 ARG A N 1
ATOM 1205 C CA . ARG A 1 155 ? 8.299 4.534 12.643 1.00 36.81 155 ARG A CA 1
ATOM 1206 C C . ARG A 1 155 ? 8.645 4.081 14.066 1.00 36.81 155 ARG A C 1
ATOM 1208 O O . ARG A 1 155 ? 7.779 3.934 14.916 1.00 36.81 155 ARG A O 1
ATOM 1215 N N . GLU A 1 156 ? 9.948 4.111 14.349 1.00 34.44 156 GLU A N 1
ATOM 1216 C CA . GLU A 1 156 ? 10.524 4.893 15.458 1.00 34.44 156 GLU A CA 1
ATOM 1217 C C . GLU A 1 156 ? 12.036 5.072 15.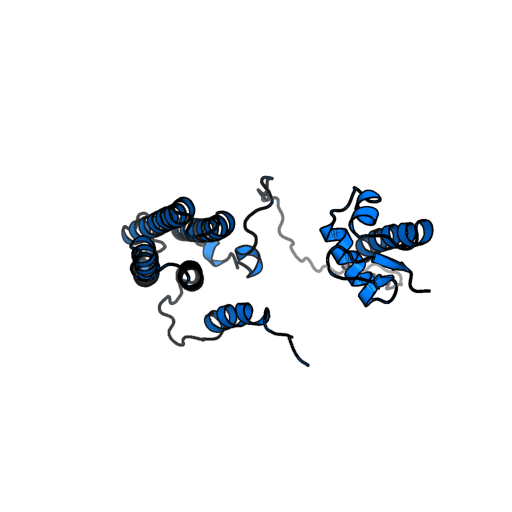227 1.00 34.44 156 GLU A C 1
ATOM 1219 O O . GLU A 1 156 ? 12.837 4.260 15.669 1.00 34.44 156 GLU A O 1
ATOM 1224 N N . SER A 1 157 ? 12.414 6.115 14.480 1.00 32.97 157 SER A N 1
ATOM 1225 C CA . SER A 1 157 ? 13.655 6.880 14.695 1.00 32.97 157 SER A CA 1
ATOM 1226 C C . SER A 1 157 ? 13.764 7.974 13.633 1.00 32.97 157 SER A C 1
ATOM 1228 O O . SER A 1 157 ? 14.345 7.809 12.561 1.00 32.97 157 SER A O 1
ATOM 1230 N N . SER A 1 158 ? 13.217 9.140 13.956 1.00 39.19 158 SER A N 1
ATOM 1231 C CA . SER A 1 158 ? 13.922 10.384 13.673 1.00 39.19 158 SER A CA 1
ATOM 1232 C C . SER A 1 158 ? 15.227 10.351 14.469 1.00 39.19 158 SER A C 1
ATOM 1234 O O . SER A 1 158 ? 15.248 10.819 15.596 1.00 39.19 158 SER A O 1
ATOM 1236 N N . GLU A 1 159 ? 16.244 9.685 13.929 1.00 35.59 159 GLU A N 1
ATOM 1237 C CA . GLU A 1 159 ? 17.654 9.790 14.309 1.00 35.59 159 GLU A CA 1
ATOM 1238 C C . GLU A 1 159 ? 18.461 8.972 13.289 1.00 35.59 159 GLU A C 1
ATOM 1240 O O . GLU A 1 159 ? 18.295 7.765 13.136 1.00 35.59 159 GLU A O 1
ATOM 1245 N N . GLU A 1 160 ? 19.229 9.714 12.498 1.00 42.41 160 GLU A N 1
ATOM 1246 C CA . GLU A 1 160 ? 20.410 9.335 11.727 1.00 42.41 160 GLU A CA 1
ATOM 1247 C C . GLU A 1 160 ? 20.746 7.836 11.603 1.00 42.41 160 GLU A C 1
ATOM 1249 O O . GLU A 1 160 ? 21.296 7.213 12.505 1.00 42.41 160 GLU A O 1
ATOM 1254 N N . PHE A 1 161 ? 20.592 7.294 10.394 1.00 31.97 161 PHE A N 1
ATOM 1255 C CA . PHE A 1 161 ? 21.460 6.213 9.922 1.00 31.97 161 PHE A CA 1
ATOM 1256 C C . PHE A 1 161 ? 21.886 6.470 8.474 1.00 31.97 161 PHE A C 1
ATOM 1258 O O . PHE A 1 161 ? 21.643 5.689 7.557 1.00 31.97 161 PHE A O 1
ATOM 1265 N N . ILE A 1 162 ? 22.616 7.570 8.279 1.00 38.75 162 ILE A N 1
ATOM 1266 C CA . ILE A 1 162 ? 23.695 7.556 7.292 1.00 38.75 162 ILE A CA 1
ATOM 1267 C C . ILE A 1 162 ? 24.743 6.603 7.875 1.00 38.75 162 ILE A C 1
ATOM 1269 O O . ILE A 1 162 ? 25.556 6.994 8.711 1.00 38.75 162 ILE A O 1
ATOM 1273 N N . LYS A 1 163 ? 24.722 5.321 7.487 1.00 38.62 163 LYS A N 1
ATOM 1274 C CA . LYS A 1 163 ? 25.925 4.499 7.661 1.00 38.62 163 LYS A CA 1
ATOM 1275 C C . LYS A 1 163 ? 26.967 5.062 6.712 1.00 38.62 163 LYS A C 1
ATOM 1277 O O . LYS A 1 163 ? 26.930 4.794 5.513 1.00 38.62 163 LYS A O 1
ATOM 1282 N N . ASN A 1 164 ? 27.864 5.860 7.280 1.00 31.83 164 ASN A N 1
ATOM 1283 C CA . ASN A 1 164 ? 29.125 6.219 6.667 1.00 31.83 164 ASN A CA 1
ATOM 1284 C C . ASN A 1 164 ? 29.757 4.963 6.069 1.00 31.83 164 ASN A C 1
ATOM 1286 O O . ASN A 1 164 ? 29.978 3.958 6.749 1.00 31.83 164 ASN A O 1
ATOM 1290 N N . ILE A 1 165 ? 30.019 5.042 4.771 1.00 49.06 165 ILE A N 1
ATOM 1291 C CA . ILE A 1 165 ? 30.977 4.183 4.100 1.00 49.06 165 ILE A CA 1
ATOM 1292 C C . ILE A 1 165 ? 32.331 4.560 4.694 1.00 49.06 165 ILE A C 1
ATOM 1294 O O . ILE A 1 165 ? 32.934 5.559 4.319 1.00 49.06 165 ILE A O 1
ATOM 1298 N N . THR A 1 166 ? 32.783 3.769 5.654 1.00 35.56 166 THR A N 1
ATOM 1299 C CA . THR A 1 166 ? 34.196 3.639 5.988 1.00 35.56 166 THR A CA 1
ATOM 1300 C C . THR A 1 166 ? 34.544 2.175 5.761 1.00 35.56 166 THR A C 1
ATOM 1302 O O . THR A 1 166 ? 34.035 1.312 6.477 1.00 35.56 166 THR A O 1
ATOM 1305 N N . ASP A 1 167 ? 35.291 1.912 4.683 1.00 35.62 167 ASP A N 1
ATOM 1306 C CA . ASP A 1 167 ? 36.562 1.172 4.705 1.00 35.62 167 ASP A CA 1
ATOM 1307 C C . ASP A 1 167 ? 36.655 0.018 5.728 1.00 35.62 167 ASP A C 1
ATOM 1309 O O . ASP A 1 167 ? 36.502 0.204 6.928 1.00 35.62 167 ASP A O 1
ATOM 1313 N N . VAL A 1 168 ? 36.970 -1.232 5.390 1.00 39.28 168 VAL A N 1
ATOM 1314 C CA . VAL A 1 168 ? 37.921 -1.739 4.399 1.00 39.28 168 VAL A CA 1
ATOM 1315 C C . VAL A 1 168 ? 37.532 -3.193 4.098 1.00 39.28 168 VAL A C 1
ATOM 1317 O O . VAL A 1 168 ? 37.039 -3.918 4.969 1.00 39.28 168 VAL A O 1
ATOM 1320 N N . SER A 1 169 ? 37.813 -3.655 2.884 1.00 40.16 169 SER A N 1
ATOM 1321 C CA . SER A 1 169 ? 37.842 -5.067 2.501 1.00 40.16 169 SER A CA 1
ATOM 1322 C C . SER A 1 169 ? 38.498 -5.948 3.575 1.00 40.16 169 SER A C 1
ATOM 1324 O O . SER A 1 169 ? 39.702 -5.858 3.810 1.00 40.16 169 SER A O 1
ATOM 1326 N N . LYS A 1 170 ? 37.741 -6.869 4.188 1.00 45.50 170 LYS A N 1
ATOM 1327 C CA . LYS A 1 170 ? 38.327 -8.014 4.903 1.00 45.50 170 LYS A CA 1
ATOM 1328 C C . LYS A 1 170 ? 38.887 -8.989 3.870 1.00 45.50 170 LYS A C 1
ATOM 1330 O O . LYS A 1 170 ? 38.232 -9.954 3.482 1.00 45.50 170 LYS A O 1
ATOM 1335 N N . VAL A 1 171 ? 40.102 -8.706 3.411 1.00 48.62 171 VAL A N 1
ATOM 1336 C CA . VAL A 1 171 ? 40.967 -9.689 2.760 1.00 48.62 171 VAL A CA 1
ATOM 1337 C C . VAL A 1 171 ? 41.201 -10.811 3.771 1.00 48.62 171 VAL A C 1
ATOM 1339 O O . VAL A 1 171 ? 41.737 -10.594 4.856 1.00 48.62 171 VAL A O 1
ATOM 1342 N N . LYS A 1 172 ? 40.730 -12.013 3.443 1.00 39.81 172 LYS A N 1
ATOM 1343 C CA . LYS A 1 172 ? 40.957 -13.226 4.227 1.00 39.81 172 LYS A CA 1
ATOM 1344 C C . LYS A 1 172 ? 42.357 -13.742 3.905 1.00 39.81 172 LYS A C 1
ATOM 1346 O O . LYS A 1 172 ? 42.502 -14.623 3.065 1.00 39.81 172 LYS A O 1
ATOM 1351 N N . ASP A 1 173 ? 43.373 -13.178 4.548 1.00 37.00 173 ASP A N 1
ATOM 1352 C CA . ASP A 1 173 ? 44.744 -13.666 4.414 1.00 37.00 173 ASP A CA 1
ATOM 1353 C C . ASP A 1 173 ? 44.971 -14.782 5.441 1.00 37.00 173 ASP A C 1
ATOM 1355 O O . ASP A 1 173 ? 45.141 -14.554 6.637 1.00 37.00 173 ASP A O 1
ATOM 1359 N N . ASN A 1 174 ? 44.876 -16.029 4.983 1.00 44.66 174 ASN A N 1
ATOM 1360 C CA . ASN A 1 174 ? 45.050 -17.208 5.825 1.00 44.66 174 ASN A CA 1
ATOM 1361 C C . ASN A 1 174 ? 46.541 -17.584 5.850 1.00 44.66 174 ASN A C 1
ATOM 1363 O O . ASN A 1 174 ? 46.947 -18.585 5.261 1.00 44.66 174 ASN A O 1
ATOM 1367 N N . ARG A 1 175 ? 47.378 -16.759 6.490 1.00 38.69 175 ARG A N 1
ATOM 1368 C CA . ARG A 1 175 ? 48.785 -17.099 6.744 1.00 38.69 175 ARG A CA 1
ATOM 1369 C C . ARG A 1 175 ? 48.935 -17.712 8.131 1.00 38.69 175 ARG A C 1
ATOM 1371 O O . ARG A 1 175 ? 48.790 -17.046 9.148 1.00 38.69 175 ARG A O 1
ATOM 1378 N N . ILE A 1 176 ? 49.232 -19.008 8.141 1.00 43.19 176 ILE A N 1
ATOM 1379 C CA . ILE A 1 176 ? 49.650 -19.759 9.323 1.00 43.19 176 ILE A CA 1
ATOM 1380 C C . ILE A 1 176 ? 51.113 -19.390 9.586 1.00 43.19 176 ILE A C 1
ATOM 1382 O O . ILE A 1 176 ? 51.992 -19.798 8.828 1.00 43.19 176 ILE A O 1
ATOM 1386 N N . LEU A 1 177 ? 51.370 -18.617 10.641 1.00 38.03 177 LEU A N 1
ATOM 1387 C CA . LEU A 1 177 ? 52.710 -18.473 11.207 1.00 38.03 177 LEU A CA 1
ATOM 1388 C C . LEU A 1 177 ? 52.888 -19.554 12.272 1.00 38.03 177 LEU A C 1
ATOM 1390 O O . LEU A 1 177 ? 52.036 -19.736 13.142 1.00 38.03 177 LEU A O 1
ATOM 1394 N N . LYS A 1 178 ? 53.966 -20.320 12.134 1.00 41.38 178 LYS A N 1
ATOM 1395 C CA . LYS A 1 178 ? 54.314 -21.445 12.992 1.00 41.38 178 LYS A CA 1
ATOM 1396 C C . LYS A 1 178 ? 55.599 -21.067 13.713 1.00 41.38 178 LYS A C 1
ATOM 1398 O O . LYS A 1 178 ? 56.660 -21.217 13.124 1.00 41.38 178 LYS A O 1
ATOM 1403 N N . ASP A 1 179 ? 55.475 -20.621 14.957 1.00 36.25 179 ASP A N 1
ATOM 1404 C CA . ASP A 1 179 ? 56.615 -20.504 15.862 1.00 36.25 179 ASP A CA 1
ATOM 1405 C C . ASP A 1 179 ? 56.566 -21.597 16.930 1.00 36.25 179 ASP A C 1
ATOM 1407 O O . ASP A 1 179 ? 55.511 -22.085 17.347 1.00 36.25 179 ASP A O 1
ATOM 1411 N N . SER A 1 180 ? 57.765 -22.048 17.269 1.00 49.41 180 SER A N 1
ATOM 1412 C CA . SER A 1 180 ? 58.104 -23.142 18.160 1.00 49.41 180 SER A CA 1
ATOM 1413 C C . SER A 1 180 ? 57.826 -22.792 19.617 1.00 49.41 180 SER A C 1
ATOM 1415 O O . SER A 1 180 ? 58.531 -21.978 20.194 1.00 49.41 180 SER A O 1
ATOM 1417 N N . GLU A 1 181 ? 56.814 -23.429 20.194 1.00 44.47 181 GLU A N 1
ATOM 1418 C CA . GLU A 1 181 ? 56.827 -24.173 21.464 1.00 44.47 181 GLU A CA 1
ATOM 1419 C C . GLU A 1 181 ? 55.373 -24.427 21.882 1.00 44.47 181 GLU A C 1
ATOM 1421 O O . GLU A 1 181 ? 54.478 -23.606 21.693 1.00 44.47 181 GLU A O 1
ATOM 1426 N N . GLY A 1 182 ? 55.103 -25.656 22.314 1.00 48.41 182 GLY A N 1
ATOM 1427 C CA . GLY A 1 182 ? 53.759 -26.211 22.365 1.00 48.41 182 GLY A CA 1
ATOM 1428 C C . GLY A 1 182 ? 52.842 -25.565 23.401 1.00 48.41 182 GLY A C 1
ATOM 1429 O O . GLY A 1 182 ? 53.140 -25.583 24.586 1.00 48.41 182 GLY A O 1
ATOM 1430 N N . GLN A 1 183 ? 51.660 -25.136 22.954 1.00 41.44 183 GLN A N 1
ATOM 1431 C CA . GLN A 1 183 ? 50.356 -25.473 23.540 1.00 41.44 183 GLN A CA 1
ATOM 1432 C C . GLN A 1 183 ? 49.240 -24.933 22.632 1.00 41.44 183 GLN A C 1
ATOM 1434 O O . GLN A 1 183 ? 49.149 -23.741 22.360 1.00 41.44 183 GLN A O 1
AT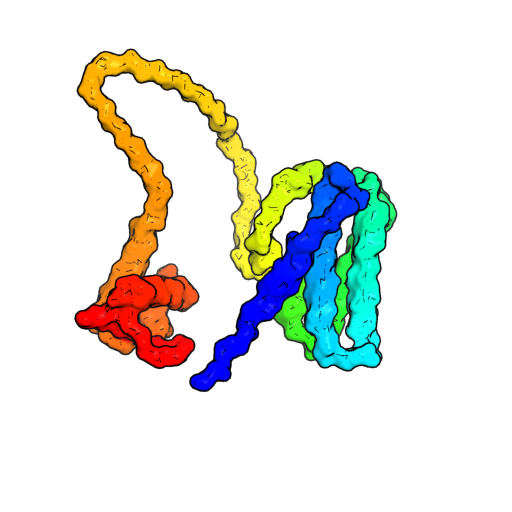OM 1439 N N . VAL A 1 184 ? 48.375 -25.825 22.141 1.00 36.59 184 VAL A N 1
ATOM 1440 C CA . VAL A 1 184 ? 47.198 -25.457 21.342 1.00 36.59 184 VAL A CA 1
ATOM 1441 C C . VAL A 1 184 ? 46.056 -25.119 22.299 1.00 36.59 184 VAL A C 1
ATOM 1443 O O . VAL A 1 184 ? 45.328 -26.011 22.728 1.00 36.59 184 VAL A O 1
ATOM 1446 N N . THR A 1 185 ? 45.853 -23.843 22.620 1.00 35.06 185 THR A N 1
ATOM 1447 C CA . THR A 1 185 ? 44.593 -23.380 23.218 1.00 35.06 185 THR A CA 1
ATOM 1448 C C . THR A 1 185 ? 43.675 -22.874 22.109 1.00 35.06 185 THR A C 1
ATOM 1450 O O . THR A 1 185 ? 43.851 -21.806 21.529 1.00 35.06 185 THR A O 1
ATOM 1453 N N . ARG A 1 186 ? 42.663 -23.681 21.769 1.00 35.88 186 ARG A N 1
ATOM 1454 C CA . ARG A 1 186 ? 41.560 -23.244 20.906 1.00 35.88 186 ARG A CA 1
ATOM 1455 C C . ARG A 1 186 ? 40.667 -22.301 21.712 1.00 35.88 186 ARG A C 1
ATOM 1457 O O . ARG A 1 186 ? 39.793 -22.762 22.439 1.00 35.88 186 ARG A O 1
ATOM 1464 N N . VAL A 1 187 ? 40.875 -20.993 21.584 1.00 35.00 187 VAL A N 1
ATOM 1465 C CA . VAL A 1 187 ? 39.933 -19.996 22.111 1.00 35.00 187 VAL A CA 1
ATOM 1466 C C . VAL A 1 187 ? 38.716 -19.958 21.187 1.00 35.00 187 VAL A C 1
ATOM 1468 O O . VAL A 1 187 ? 38.766 -19.434 20.075 1.00 35.00 187 VAL A O 1
ATOM 1471 N N . HIS A 1 188 ? 37.620 -20.570 21.633 1.00 34.81 188 HIS A N 1
ATOM 1472 C CA . HIS A 1 188 ? 36.311 -20.468 20.996 1.00 34.81 188 HIS A CA 1
ATOM 1473 C C . HIS A 1 188 ? 35.716 -19.099 21.361 1.00 34.81 188 HIS A C 1
ATOM 1475 O O . HIS A 1 188 ? 35.237 -18.910 22.478 1.00 34.81 188 HIS A O 1
ATOM 1481 N N . TYR A 1 189 ? 35.744 -18.127 20.444 1.00 31.88 189 TYR A N 1
ATOM 1482 C CA . TYR A 1 189 ? 34.931 -16.917 20.591 1.00 31.88 189 TYR A CA 1
ATOM 1483 C C . TYR A 1 189 ? 33.478 -17.281 20.295 1.00 31.88 189 TYR A C 1
ATOM 1485 O O . TYR A 1 189 ? 33.016 -17.222 19.154 1.00 31.88 189 TYR A O 1
ATOM 1493 N N . ASN A 1 190 ? 32.765 -17.703 21.337 1.00 36.09 190 ASN A N 1
ATOM 1494 C CA . ASN A 1 190 ? 31.330 -17.901 21.264 1.00 36.09 190 ASN A CA 1
ATOM 1495 C C . ASN A 1 190 ? 30.667 -16.516 21.221 1.00 36.09 190 ASN A C 1
ATOM 1497 O O . ASN A 1 190 ? 30.554 -15.819 22.226 1.00 36.09 190 ASN A O 1
ATOM 1501 N N . SER A 1 191 ? 30.275 -16.096 20.021 1.00 45.34 191 SER A N 1
ATOM 1502 C CA . SER A 1 191 ? 29.360 -14.978 19.818 1.00 45.34 191 SER A CA 1
ATOM 1503 C C . SER A 1 191 ? 27.993 -15.386 20.375 1.00 45.34 191 SER A C 1
ATOM 1505 O O . SER A 1 191 ? 27.278 -16.177 19.768 1.00 45.34 191 SER A O 1
ATOM 1507 N N . GLY A 1 192 ? 27.661 -14.907 21.575 1.00 39.31 192 GLY A N 1
ATOM 1508 C CA . GLY A 1 192 ? 26.408 -15.229 22.253 1.00 39.31 192 GLY A CA 1
ATOM 1509 C C . GLY A 1 192 ? 26.155 -14.288 23.423 1.00 39.31 192 GLY A C 1
ATOM 1510 O O . GLY A 1 192 ? 26.586 -14.535 24.545 1.00 39.31 192 GLY A O 1
ATOM 1511 N N . SER A 1 193 ? 25.452 -13.197 23.138 1.00 46.25 193 SER A N 1
ATOM 1512 C CA . SER A 1 193 ? 24.918 -12.197 24.064 1.00 46.25 193 SER A CA 1
ATOM 1513 C C . SER A 1 193 ? 23.992 -12.811 25.126 1.00 46.25 193 SER A C 1
ATOM 1515 O O . SER A 1 193 ? 22.769 -12.732 25.035 1.00 46.25 193 SER A O 1
ATOM 1517 N N . THR A 1 194 ? 24.584 -13.409 26.159 1.00 49.34 194 THR A N 1
ATOM 1518 C CA . THR A 1 194 ? 23.850 -14.001 27.294 1.00 49.34 194 THR A CA 1
ATOM 1519 C C . THR A 1 194 ? 23.976 -13.141 28.558 1.00 49.34 194 THR A C 1
ATOM 1521 O O . THR A 1 194 ? 23.033 -13.061 29.344 1.00 49.34 194 THR A O 1
ATOM 1524 N N . ASP A 1 195 ? 25.073 -12.390 28.705 1.00 49.78 195 ASP A N 1
ATOM 1525 C CA . ASP A 1 195 ? 25.353 -11.620 29.927 1.00 49.78 195 ASP A CA 1
ATOM 1526 C C . ASP A 1 195 ? 24.468 -10.379 30.094 1.00 49.78 195 ASP A C 1
ATOM 1528 O O . ASP A 1 195 ? 23.981 -10.102 31.188 1.00 49.78 195 ASP A O 1
ATOM 1532 N N . THR A 1 196 ? 24.161 -9.652 29.016 1.00 54.81 196 THR A N 1
ATOM 1533 C CA . THR A 1 196 ? 23.324 -8.436 29.108 1.00 54.81 196 THR A CA 1
ATOM 1534 C C . THR A 1 196 ? 21.855 -8.740 29.400 1.00 54.81 196 THR A C 1
ATOM 1536 O O . THR A 1 196 ? 21.140 -7.897 29.946 1.00 54.81 196 THR A O 1
ATOM 1539 N N . VAL A 1 197 ? 21.392 -9.941 29.041 1.00 58.62 197 VAL A N 1
ATOM 1540 C CA . VAL A 1 197 ? 20.048 -10.422 29.374 1.00 58.62 197 VAL A CA 1
ATOM 1541 C C . VAL A 1 197 ? 19.995 -10.773 30.858 1.00 58.62 197 VAL A C 1
ATOM 1543 O O . VAL A 1 197 ? 19.069 -10.338 31.537 1.00 58.62 197 VAL A O 1
ATOM 1546 N N . ASN A 1 198 ? 21.026 -11.447 31.376 1.00 67.44 198 ASN A N 1
ATOM 1547 C CA . ASN A 1 198 ? 21.046 -11.936 32.751 1.00 67.44 198 ASN A CA 1
ATOM 1548 C C . ASN A 1 198 ? 21.080 -10.799 33.789 1.00 67.44 198 ASN A C 1
ATOM 1550 O O . ASN A 1 198 ? 20.296 -10.812 34.735 1.00 67.44 198 ASN A O 1
ATOM 1554 N N . VAL A 1 199 ? 21.869 -9.742 33.549 1.00 76.56 199 VAL A N 1
ATOM 1555 C CA . VAL A 1 199 ? 21.934 -8.567 34.449 1.00 76.56 199 VAL A CA 1
ATOM 1556 C C . VAL A 1 199 ? 20.560 -7.901 34.623 1.00 76.56 199 VAL A C 1
ATOM 1558 O O . VAL A 1 199 ? 20.202 -7.453 35.715 1.00 76.56 199 VAL A O 1
ATOM 1561 N N . ARG A 1 200 ? 19.747 -7.850 33.557 1.00 79.00 200 ARG A N 1
ATOM 1562 C CA . ARG A 1 200 ? 18.390 -7.282 33.616 1.00 79.00 200 ARG A CA 1
ATOM 1563 C C . ARG A 1 200 ? 17.439 -8.183 34.399 1.00 79.00 200 ARG A C 1
ATOM 1565 O O . ARG A 1 200 ? 16.683 -7.685 35.235 1.00 79.00 200 ARG A O 1
ATOM 1572 N N . SER A 1 201 ? 17.458 -9.488 34.126 1.00 81.25 201 SER A N 1
ATOM 1573 C CA . SER A 1 201 ? 16.612 -10.457 34.826 1.00 81.25 201 SER A CA 1
ATOM 1574 C C . SER A 1 201 ? 16.921 -10.467 36.329 1.00 81.25 201 SER A C 1
ATOM 1576 O O . SER A 1 201 ? 16.003 -10.535 37.144 1.00 81.25 201 SER A O 1
ATOM 1578 N N . GLU A 1 202 ? 18.194 -10.326 36.706 1.00 82.44 202 GLU A N 1
ATOM 1579 C CA . GLU A 1 202 ? 18.647 -10.255 38.099 1.00 82.44 202 GLU A CA 1
ATOM 1580 C C . GLU A 1 202 ? 18.136 -9.010 38.836 1.00 82.44 202 GLU A C 1
ATOM 1582 O O . GLU A 1 202 ? 17.655 -9.139 39.963 1.00 82.44 202 GLU A O 1
ATOM 1587 N N . LYS A 1 203 ? 18.144 -7.827 38.198 1.00 83.81 203 LYS A N 1
ATOM 1588 C CA . LYS A 1 203 ? 17.544 -6.601 38.768 1.00 83.81 203 LYS A CA 1
ATOM 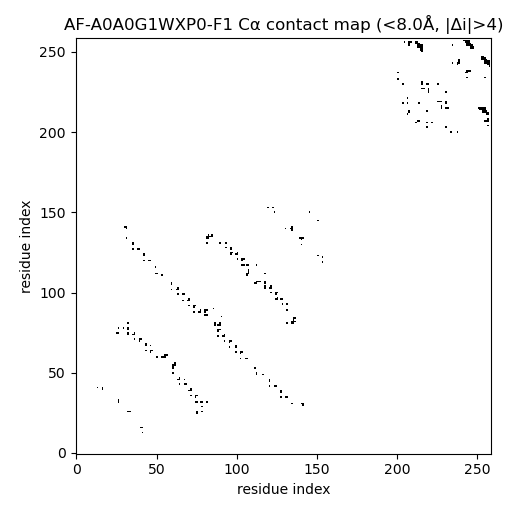1589 C C . LYS A 1 203 ? 16.038 -6.757 39.024 1.00 83.81 203 LYS A C 1
ATOM 1591 O O . LYS A 1 203 ? 15.528 -6.309 40.044 1.00 83.81 203 LYS A O 1
ATOM 1596 N N . ILE A 1 204 ? 15.307 -7.413 38.120 1.00 85.12 204 ILE A N 1
ATOM 1597 C CA . ILE A 1 204 ? 13.865 -7.657 38.310 1.00 85.12 204 ILE A CA 1
ATOM 1598 C C . ILE A 1 204 ? 13.634 -8.662 39.448 1.00 85.12 204 ILE A C 1
ATOM 1600 O O . ILE A 1 204 ? 12.740 -8.475 40.275 1.00 85.12 204 ILE A O 1
ATOM 1604 N N . LEU A 1 205 ? 14.463 -9.705 39.535 1.00 83.81 205 LEU A N 1
ATOM 1605 C CA . LEU A 1 205 ? 14.395 -10.687 40.617 1.00 83.81 205 LEU A CA 1
ATOM 1606 C C . LEU A 1 205 ? 14.740 -10.074 41.984 1.00 83.81 205 LEU A C 1
ATOM 1608 O O . LEU A 1 205 ? 14.111 -10.443 42.974 1.00 83.81 205 LEU A O 1
ATOM 1612 N N . SER A 1 206 ? 15.687 -9.132 42.070 1.00 83.25 206 SER A N 1
ATOM 1613 C CA . SER A 1 206 ? 16.033 -8.469 43.338 1.00 83.25 206 SER A CA 1
ATOM 1614 C C . SER A 1 206 ? 14.897 -7.585 43.869 1.00 83.25 206 SER A C 1
ATOM 1616 O O . SER A 1 206 ? 14.639 -7.572 45.077 1.00 83.25 206 SER A O 1
ATOM 1618 N N . ILE A 1 207 ? 14.143 -6.936 42.978 1.00 84.62 207 ILE A N 1
ATOM 1619 C CA . ILE A 1 207 ? 12.954 -6.149 43.337 1.00 84.62 207 ILE A CA 1
ATOM 1620 C C . ILE A 1 207 ? 11.844 -7.061 43.864 1.00 84.62 207 ILE A C 1
ATOM 1622 O O . ILE A 1 207 ? 11.300 -6.801 44.936 1.00 84.62 207 ILE A O 1
ATOM 1626 N N . LEU A 1 208 ? 11.560 -8.169 43.171 1.00 84.75 208 LEU A N 1
ATOM 1627 C CA . LEU A 1 208 ? 10.544 -9.138 43.606 1.00 84.75 208 LEU A CA 1
ATOM 1628 C C . LEU A 1 208 ? 10.903 -9.815 44.939 1.00 84.75 208 LEU A C 1
ATOM 1630 O O . LEU A 1 208 ? 10.011 -10.132 45.722 1.00 84.75 208 LEU A O 1
ATOM 1634 N N . ARG A 1 209 ? 12.198 -9.995 45.233 1.00 82.88 209 ARG A N 1
ATOM 1635 C CA . ARG A 1 209 ? 12.670 -10.481 46.544 1.00 82.88 209 ARG A CA 1
ATOM 1636 C C . ARG A 1 209 ? 12.423 -9.478 47.669 1.00 82.88 209 ARG A C 1
ATOM 1638 O O . ARG A 1 209 ? 12.103 -9.890 48.776 1.00 82.88 209 ARG A O 1
ATOM 1645 N N . THR A 1 210 ? 12.581 -8.185 47.393 1.00 81.25 210 THR A N 1
ATOM 1646 C CA . THR A 1 210 ? 12.490 -7.130 48.417 1.00 81.25 210 THR A CA 1
ATOM 1647 C C . THR A 1 210 ? 11.049 -6.681 48.665 1.00 81.25 210 THR A C 1
ATOM 1649 O O . THR A 1 210 ? 10.675 -6.409 49.801 1.00 81.25 210 THR A O 1
ATOM 1652 N N . GLN A 1 211 ? 10.236 -6.594 47.608 1.00 75.81 211 GLN A N 1
ATOM 1653 C CA . GLN A 1 211 ? 8.908 -5.968 47.641 1.00 75.81 211 GLN A CA 1
ATOM 1654 C C . GLN A 1 211 ? 7.738 -6.959 47.481 1.00 75.81 211 GLN A C 1
ATOM 1656 O O . GLN A 1 211 ? 6.580 -6.541 47.518 1.00 75.81 211 GLN A O 1
ATOM 1661 N N . GLY A 1 212 ? 8.002 -8.259 47.314 1.00 80.94 212 GLY A N 1
ATOM 1662 C CA . GLY A 1 212 ? 6.964 -9.292 47.239 1.00 80.94 212 GLY A CA 1
ATOM 1663 C C . GLY A 1 212 ? 6.121 -9.233 45.958 1.00 80.94 212 GLY A C 1
ATOM 1664 O O . GLY A 1 212 ? 6.657 -9.093 44.859 1.00 80.94 212 GLY A O 1
ATOM 1665 N N . GLU A 1 213 ? 4.795 -9.387 46.085 1.00 84.44 213 GLU A N 1
ATOM 1666 C CA . GLU A 1 213 ? 3.885 -9.457 44.933 1.00 84.44 213 GLU A CA 1
ATOM 1667 C C . GLU A 1 213 ? 3.632 -8.080 44.299 1.00 84.44 213 GLU A C 1
ATOM 1669 O O . GLU A 1 213 ? 2.860 -7.273 44.827 1.00 84.44 213 GLU A O 1
ATOM 1674 N N . GLN A 1 214 ? 4.204 -7.832 43.121 1.00 85.62 214 GLN A N 1
ATOM 1675 C CA . GLN A 1 214 ? 4.163 -6.519 42.467 1.00 85.62 214 GLN A CA 1
ATOM 1676 C C . GLN A 1 214 ? 3.468 -6.550 41.103 1.00 85.62 214 GLN A C 1
ATOM 1678 O O . GLN A 1 214 ? 3.485 -7.556 40.386 1.00 85.62 214 GLN A O 1
ATOM 1683 N N . GLY A 1 215 ? 2.832 -5.433 40.740 1.00 87.25 215 GLY A N 1
ATOM 1684 C CA . GLY A 1 215 ? 2.268 -5.225 39.410 1.00 87.25 215 GLY A CA 1
ATOM 1685 C C . GLY A 1 215 ? 3.332 -4.796 38.397 1.00 87.25 215 GLY A C 1
ATOM 1686 O O . GLY A 1 215 ? 4.402 -4.309 38.749 1.00 87.25 215 GLY A O 1
ATOM 1687 N N . ILE A 1 216 ? 3.023 -4.923 37.104 1.00 87.19 216 ILE A N 1
ATOM 1688 C CA . ILE A 1 216 ? 3.940 -4.535 36.012 1.00 87.19 216 ILE A CA 1
ATOM 1689 C C . ILE A 1 216 ? 4.361 -3.061 36.126 1.00 87.19 216 ILE A C 1
ATOM 1691 O O . ILE A 1 216 ? 5.527 -2.736 35.909 1.00 87.19 216 ILE A O 1
ATOM 1695 N N . ARG A 1 217 ? 3.416 -2.179 36.480 1.00 85.81 217 ARG A N 1
ATOM 1696 C CA . ARG A 1 217 ? 3.666 -0.741 36.652 1.00 85.81 217 ARG A CA 1
ATOM 1697 C C . ARG A 1 217 ? 4.632 -0.481 37.805 1.00 85.81 217 ARG A C 1
ATOM 1699 O O . ARG A 1 217 ? 5.542 0.320 37.646 1.00 85.81 217 ARG A O 1
ATOM 1706 N N . ASP A 1 218 ? 4.463 -1.176 38.923 1.00 85.06 218 ASP A N 1
ATOM 1707 C CA . ASP A 1 218 ? 5.292 -0.977 40.113 1.00 85.06 218 ASP A CA 1
ATOM 1708 C C . ASP A 1 218 ? 6.727 -1.459 39.860 1.00 85.06 218 ASP A C 1
ATOM 1710 O O . ASP A 1 218 ? 7.690 -0.779 40.206 1.00 85.06 218 ASP A O 1
ATOM 1714 N N . ILE A 1 219 ? 6.889 -2.578 39.147 1.00 85.69 219 ILE A N 1
ATOM 1715 C CA . ILE A 1 219 ? 8.208 -3.077 38.731 1.00 85.69 219 ILE A CA 1
ATOM 1716 C C . ILE A 1 219 ? 8.875 -2.099 37.751 1.00 85.69 219 ILE A C 1
ATOM 1718 O O . ILE A 1 219 ? 10.064 -1.819 37.886 1.00 85.69 219 ILE A O 1
ATOM 1722 N N . ALA A 1 220 ? 8.124 -1.547 36.792 1.00 85.81 220 ALA A N 1
ATOM 1723 C CA . ALA A 1 220 ? 8.650 -0.568 35.839 1.00 85.81 220 ALA A CA 1
ATOM 1724 C C . ALA A 1 220 ? 9.076 0.746 36.521 1.00 85.81 220 ALA A C 1
ATOM 1726 O O . ALA A 1 220 ? 10.120 1.295 36.180 1.00 85.81 220 ALA A O 1
ATOM 1727 N N . SER A 1 221 ? 8.331 1.213 37.527 1.00 85.56 221 SER A N 1
ATOM 1728 C CA . SER A 1 221 ? 8.693 2.403 38.313 1.00 85.56 221 SER A CA 1
ATOM 1729 C C . SER A 1 221 ? 10.004 2.234 39.090 1.00 85.56 221 SER A C 1
ATOM 1731 O O . SER A 1 221 ? 10.727 3.206 39.284 1.00 85.56 221 SER A O 1
ATOM 1733 N N . ASN A 1 222 ? 10.336 1.009 39.514 1.00 83.69 222 ASN A N 1
ATOM 1734 C CA . ASN A 1 222 ? 11.591 0.711 40.213 1.00 83.69 222 ASN A CA 1
ATOM 1735 C C . ASN A 1 222 ? 12.798 0.561 39.263 1.00 83.69 222 ASN A C 1
ATOM 1737 O O . ASN A 1 222 ? 13.935 0.520 39.732 1.00 83.69 222 ASN A O 1
ATOM 1741 N N . VAL A 1 223 ? 12.582 0.471 37.942 1.00 83.25 223 VAL A N 1
ATOM 1742 C CA . VAL A 1 223 ? 13.663 0.351 36.948 1.00 83.25 223 VAL A CA 1
ATOM 1743 C C . VAL A 1 223 ? 13.439 1.310 35.772 1.00 83.25 223 VAL A C 1
ATOM 1745 O O . VAL A 1 223 ? 13.107 0.868 34.670 1.00 83.25 223 VAL A O 1
ATOM 1748 N N . PRO A 1 224 ? 13.652 2.626 35.969 1.00 78.75 224 PRO A N 1
ATOM 1749 C CA . PRO A 1 224 ? 13.372 3.642 34.948 1.00 78.75 224 PRO A CA 1
ATOM 1750 C C . PRO A 1 224 ? 14.257 3.514 33.696 1.00 78.75 224 PRO A C 1
ATOM 1752 O O . PRO A 1 224 ? 13.915 4.046 32.645 1.00 78.75 224 PRO A O 1
ATOM 1755 N N . GLU A 1 225 ? 15.366 2.772 33.781 1.00 81.06 225 GLU A N 1
ATOM 1756 C CA . GLU A 1 225 ? 16.242 2.440 32.647 1.00 81.06 225 GLU A CA 1
ATOM 1757 C C . GLU A 1 225 ? 15.559 1.546 31.590 1.00 81.06 225 GLU A C 1
ATOM 1759 O O . GLU A 1 225 ? 16.077 1.406 30.481 1.00 81.06 225 GLU A O 1
ATOM 1764 N N . TYR A 1 226 ? 14.417 0.915 31.908 1.00 83.81 226 TYR A N 1
ATOM 1765 C CA . TYR A 1 226 ? 13.718 -0.001 31.004 1.00 83.81 226 TYR A CA 1
ATOM 1766 C C . TYR A 1 226 ? 12.252 0.387 30.797 1.00 83.81 226 TYR A C 1
ATOM 1768 O O . TYR A 1 226 ? 11.526 0.728 31.726 1.00 83.81 226 TYR A O 1
ATOM 1776 N N . SER A 1 227 ? 11.773 0.247 29.558 1.00 82.75 227 SER A N 1
ATOM 1777 C CA . SER A 1 227 ? 10.360 0.465 29.242 1.00 82.75 227 SER A CA 1
ATOM 1778 C C . SER A 1 227 ? 9.465 -0.645 29.804 1.00 82.75 227 SER A C 1
ATOM 1780 O O . SER A 1 227 ? 9.875 -1.805 29.918 1.00 82.75 227 SER A O 1
ATOM 1782 N N . GLU A 1 228 ? 8.193 -0.324 30.065 1.00 85.00 228 GLU A N 1
ATOM 1783 C CA . GLU A 1 228 ? 7.188 -1.282 30.559 1.00 85.00 228 GLU A CA 1
ATOM 1784 C C . GLU A 1 228 ? 7.120 -2.541 29.671 1.00 85.00 228 GLU A C 1
ATOM 1786 O O . GLU A 1 228 ? 7.070 -3.666 30.164 1.00 85.00 228 GLU A O 1
ATOM 1791 N N . LYS A 1 229 ? 7.218 -2.376 28.345 1.00 86.44 229 LYS A N 1
ATOM 1792 C CA . LYS A 1 229 ? 7.220 -3.482 27.370 1.00 86.44 229 LYS A CA 1
ATOM 1793 C C . LYS A 1 229 ? 8.465 -4.370 27.491 1.00 86.44 229 LYS A C 1
ATOM 1795 O O . LYS A 1 229 ? 8.405 -5.569 27.217 1.00 86.44 229 LYS A O 1
ATOM 1800 N N . MET A 1 230 ? 9.607 -3.806 27.884 1.00 84.75 230 MET A N 1
ATOM 1801 C CA . MET A 1 230 ? 10.828 -4.572 28.134 1.00 84.75 230 MET A CA 1
ATOM 1802 C C . MET A 1 230 ? 10.708 -5.395 29.420 1.00 84.75 230 MET A C 1
ATOM 1804 O O . MET A 1 230 ? 10.998 -6.589 29.387 1.00 84.75 230 MET A O 1
ATOM 1808 N N . VAL A 1 231 ? 10.171 -4.804 30.491 1.00 87.31 231 VAL A N 1
ATOM 1809 C CA . VAL A 1 231 ? 9.862 -5.505 31.751 1.00 87.31 231 VAL A CA 1
ATOM 1810 C C . VAL A 1 231 ? 8.843 -6.626 31.523 1.00 87.31 231 VAL A C 1
ATOM 1812 O O . VAL A 1 231 ? 9.038 -7.742 31.993 1.00 87.31 231 VAL A O 1
ATOM 1815 N N . GLN A 1 232 ? 7.797 -6.381 30.726 1.00 87.12 232 GLN A N 1
ATOM 1816 C CA . GLN A 1 232 ? 6.797 -7.394 30.364 1.00 87.12 232 GLN A CA 1
ATOM 1817 C C . GLN A 1 232 ? 7.406 -8.606 29.644 1.00 87.12 232 GLN A C 1
ATOM 1819 O O . GLN A 1 232 ? 7.063 -9.745 29.965 1.00 87.12 232 GLN A O 1
ATOM 1824 N N . ARG A 1 233 ? 8.315 -8.383 28.683 1.00 87.56 233 ARG A N 1
ATOM 1825 C CA . ARG A 1 233 ? 9.011 -9.472 27.970 1.00 87.56 233 ARG A CA 1
ATOM 1826 C C . ARG A 1 233 ? 9.904 -10.285 28.902 1.00 87.56 233 ARG A C 1
ATOM 1828 O O . ARG A 1 233 ? 9.935 -11.509 28.799 1.00 87.56 233 ARG A O 1
ATOM 1835 N N . GLU A 1 234 ? 10.592 -9.618 29.820 1.00 86.88 234 GLU A N 1
ATOM 1836 C CA . GLU A 1 234 ? 11.498 -10.276 30.760 1.00 86.88 234 GLU A CA 1
ATOM 1837 C C . GLU A 1 234 ? 10.735 -11.076 31.827 1.00 86.88 234 GLU A C 1
ATOM 1839 O O . GLU A 1 234 ? 11.071 -12.225 32.098 1.00 86.88 234 GLU A O 1
ATOM 1844 N N . LEU A 1 235 ? 9.630 -10.534 32.350 1.00 86.62 235 LEU A N 1
ATOM 1845 C CA . LEU A 1 235 ? 8.731 -11.257 33.255 1.00 86.62 235 LEU A CA 1
ATOM 1846 C C . LEU A 1 235 ? 8.122 -12.490 32.585 1.00 86.62 235 LEU A C 1
ATOM 1848 O O . LEU A 1 235 ? 8.030 -13.540 33.211 1.00 86.62 235 LEU A O 1
ATOM 1852 N N . MET A 1 236 ? 7.753 -12.402 31.305 1.00 86.19 236 MET A N 1
ATOM 1853 C CA . MET A 1 236 ? 7.263 -13.562 30.558 1.00 86.19 236 MET A CA 1
ATOM 1854 C C . MET A 1 236 ? 8.331 -14.657 30.452 1.00 86.19 236 MET A C 1
ATOM 1856 O O . MET A 1 236 ? 8.024 -15.824 30.684 1.00 86.19 236 MET A O 1
ATOM 1860 N N . ARG A 1 237 ? 9.590 -14.288 30.182 1.00 85.38 237 ARG A N 1
ATOM 1861 C CA . ARG A 1 237 ? 10.714 -15.238 30.184 1.00 85.38 237 ARG A CA 1
ATOM 1862 C C . ARG A 1 237 ? 10.933 -15.870 31.556 1.00 85.38 237 ARG A C 1
ATOM 1864 O O . ARG A 1 237 ? 11.103 -17.081 31.625 1.00 85.38 237 ARG A O 1
ATOM 1871 N N . LEU A 1 238 ? 10.874 -15.086 32.634 1.00 84.88 238 LEU A N 1
ATOM 1872 C CA . LEU A 1 238 ? 11.037 -15.580 34.006 1.00 84.88 238 LEU A CA 1
ATOM 1873 C C . LEU A 1 238 ? 9.898 -16.507 34.457 1.00 84.88 238 LEU A C 1
ATOM 1875 O O . LEU A 1 238 ? 10.134 -17.445 35.220 1.00 84.88 238 LEU A O 1
ATOM 1879 N N . VAL A 1 239 ? 8.678 -16.271 33.967 1.00 86.69 239 VAL A N 1
ATOM 1880 C CA . VAL A 1 239 ? 7.534 -17.172 34.163 1.00 86.69 239 VAL A CA 1
ATOM 1881 C C . VAL A 1 239 ? 7.740 -18.473 33.390 1.00 86.69 239 VAL A C 1
ATOM 1883 O O . VAL A 1 239 ? 7.563 -19.549 33.953 1.00 86.69 239 VAL A O 1
ATOM 1886 N N . MET A 1 240 ? 8.180 -18.397 32.129 1.00 82.75 240 MET A N 1
ATOM 1887 C CA . MET A 1 240 ? 8.503 -19.589 31.334 1.00 82.75 240 MET A CA 1
ATOM 1888 C C . MET A 1 240 ? 9.660 -20.395 31.933 1.00 82.75 240 MET A C 1
ATOM 1890 O O . MET A 1 240 ? 9.643 -21.619 31.873 1.00 82.75 240 MET A O 1
ATOM 1894 N N . SER A 1 241 ? 10.644 -19.727 32.539 1.00 82.12 241 SER A N 1
ATOM 1895 C CA . SER A 1 241 ? 11.757 -20.380 33.231 1.00 82.12 241 SER A CA 1
ATOM 1896 C C . SER A 1 241 ? 11.408 -20.847 34.651 1.00 82.12 241 SER A C 1
ATOM 1898 O O . SER A 1 241 ? 12.306 -21.263 35.375 1.00 82.12 241 SER A O 1
ATOM 1900 N N . GLY A 1 242 ? 10.152 -20.705 35.092 1.00 83.50 242 GLY A N 1
ATOM 1901 C CA . GLY A 1 242 ? 9.674 -21.168 36.398 1.00 83.50 242 GLY A CA 1
ATOM 1902 C C . GLY A 1 242 ? 10.189 -20.391 37.616 1.00 83.50 242 GLY A C 1
ATOM 1903 O O . GLY A 1 242 ? 10.035 -20.864 38.734 1.00 83.50 242 GLY A O 1
ATOM 1904 N N . LYS A 1 243 ? 10.799 -19.212 37.435 1.00 82.69 243 LYS A N 1
ATOM 1905 C CA . LYS A 1 243 ? 11.358 -18.402 38.539 1.00 82.69 243 LYS A CA 1
ATOM 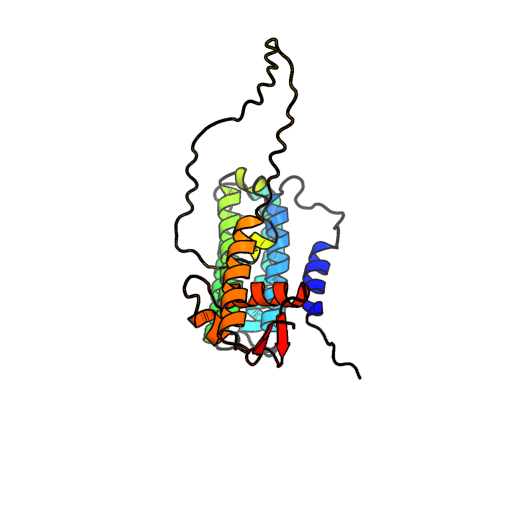1906 C C . LYS A 1 243 ? 10.336 -17.440 39.152 1.00 82.69 243 LYS A C 1
ATOM 1908 O O . LYS A 1 243 ? 10.493 -17.010 40.292 1.00 82.69 243 LYS A O 1
ATOM 1913 N N . VAL A 1 244 ? 9.309 -17.068 38.388 1.00 86.62 244 VAL A N 1
ATOM 1914 C CA . VAL A 1 244 ? 8.282 -16.094 38.782 1.00 86.62 244 VAL A CA 1
ATOM 1915 C C . VAL A 1 244 ? 6.895 -16.669 38.500 1.00 86.62 244 VAL A C 1
ATOM 1917 O O . VAL A 1 244 ? 6.647 -17.219 37.430 1.00 86.62 244 VAL A O 1
ATOM 1920 N N . LYS A 1 245 ? 5.972 -16.526 39.450 1.00 87.75 245 LYS A N 1
ATOM 1921 C CA . LYS A 1 245 ? 4.559 -16.866 39.309 1.00 87.75 245 LYS A CA 1
ATOM 1922 C C . LYS A 1 245 ? 3.783 -15.632 38.874 1.00 87.75 245 LYS A C 1
ATOM 1924 O O . LYS A 1 245 ? 3.999 -14.535 39.381 1.00 87.75 245 LYS A O 1
ATOM 1929 N N . LYS A 1 246 ? 2.854 -15.824 37.942 1.00 90.12 246 LYS A N 1
ATOM 1930 C CA . LYS A 1 246 ? 1.917 -14.794 37.490 1.00 90.12 246 LYS A CA 1
ATOM 1931 C C . LYS A 1 246 ? 0.530 -15.086 38.058 1.00 90.12 246 LYS A C 1
ATOM 1933 O O . LYS A 1 246 ? 0.004 -16.175 37.843 1.00 90.12 246 LYS A O 1
ATOM 1938 N N . ALA A 1 247 ? -0.075 -14.106 38.718 1.00 84.94 247 ALA A N 1
ATOM 1939 C CA . ALA A 1 247 ? -1.453 -14.147 39.195 1.00 84.94 247 ALA A CA 1
ATOM 1940 C C . ALA A 1 247 ? -2.260 -12.999 38.571 1.00 84.94 247 ALA A C 1
ATOM 1942 O O . ALA A 1 247 ? -1.842 -11.849 38.617 1.00 84.94 247 ALA A O 1
ATOM 1943 N N . GLY A 1 248 ? -3.419 -13.294 37.980 1.00 82.88 248 GLY A N 1
ATOM 1944 C CA . GLY A 1 248 ? -4.291 -12.292 37.355 1.00 82.88 248 GLY A CA 1
ATOM 1945 C C . GLY A 1 248 ? -4.157 -12.177 35.832 1.00 82.88 248 GLY A C 1
ATOM 1946 O O . GLY A 1 248 ? -3.396 -12.897 35.179 1.00 82.88 248 GLY A O 1
ATOM 1947 N N . PHE A 1 249 ? -4.948 -11.271 35.253 1.00 67.06 249 PHE A N 1
ATOM 1948 C CA . PHE A 1 249 ? -5.142 -11.161 33.808 1.00 67.06 249 PHE A CA 1
ATOM 1949 C C . PHE A 1 249 ? -4.555 -9.865 33.240 1.00 67.06 249 PHE A C 1
ATOM 1951 O O . PHE A 1 249 ? -4.783 -8.764 33.744 1.00 67.06 249 PHE A O 1
ATOM 1958 N N . LYS A 1 250 ? -3.840 -9.995 32.115 1.00 74.81 250 LYS A N 1
ATOM 1959 C CA . LYS A 1 250 ? -3.354 -8.879 31.285 1.00 74.81 250 LYS A CA 1
ATOM 1960 C C . LYS A 1 250 ? -2.608 -7.809 32.109 1.00 74.81 250 LYS A C 1
ATOM 1962 O O . LYS A 1 250 ? -1.556 -8.122 32.661 1.00 74.81 250 LYS A O 1
ATOM 1967 N N . ARG A 1 251 ? -3.112 -6.571 32.202 1.00 67.06 251 ARG A N 1
ATOM 1968 C CA . ARG A 1 251 ? -2.445 -5.452 32.906 1.00 67.06 251 ARG A CA 1
ATOM 1969 C C . ARG A 1 251 ? -2.617 -5.481 34.428 1.00 67.06 251 ARG A C 1
ATOM 1971 O O . ARG A 1 251 ? -1.855 -4.819 35.118 1.00 67.06 251 ARG A O 1
ATOM 1978 N N . TRP A 1 252 ? -3.558 -6.273 34.940 1.00 76.81 252 TRP A N 1
ATOM 1979 C CA . TRP A 1 252 ? -3.751 -6.508 36.377 1.00 76.81 252 TRP A CA 1
ATOM 1980 C C . TRP A 1 252 ? -3.014 -7.759 36.863 1.00 76.81 252 TRP A C 1
ATOM 1982 O O . TRP A 1 252 ? -3.342 -8.319 37.905 1.00 76.81 252 TRP A O 1
ATOM 1992 N N . SER A 1 253 ? -2.034 -8.225 36.086 1.00 86.69 253 SER A N 1
ATOM 1993 C CA . SER A 1 253 ? -1.193 -9.343 36.494 1.00 86.69 253 SER A CA 1
ATOM 1994 C C . SER A 1 253 ? -0.233 -8.890 37.591 1.00 86.69 253 SER A C 1
ATOM 1996 O O . SER A 1 253 ? 0.510 -7.922 37.404 1.00 86.69 253 SER A O 1
ATOM 1998 N N . ARG A 1 254 ? -0.232 -9.620 38.701 1.00 87.62 254 ARG A N 1
ATOM 1999 C CA . ARG A 1 254 ? 0.749 -9.537 39.779 1.00 87.62 254 ARG A CA 1
ATOM 2000 C C . ARG A 1 254 ? 1.777 -10.647 39.611 1.00 87.62 254 ARG A C 1
ATOM 2002 O O . ARG A 1 254 ? 1.438 -11.752 39.181 1.00 87.62 254 ARG A O 1
ATOM 2009 N N . TYR A 1 255 ? 3.023 -10.333 39.926 1.00 89.94 255 TYR A N 1
ATOM 2010 C CA . TYR A 1 255 ? 4.149 -11.246 39.810 1.00 89.94 255 TYR A CA 1
ATOM 2011 C C . TYR A 1 255 ? 4.779 -11.447 41.180 1.00 89.94 255 TYR A C 1
ATOM 2013 O O . TYR A 1 255 ? 5.009 -10.479 41.902 1.00 89.94 255 TYR A O 1
ATOM 2021 N N . SER A 1 256 ? 5.053 -12.700 41.524 1.00 86.31 256 SER A N 1
ATOM 2022 C CA . SER A 1 256 ? 5.707 -13.088 42.771 1.00 86.31 256 SER A CA 1
ATOM 2023 C C . SER A 1 256 ? 6.765 -14.150 42.509 1.00 86.31 256 SER A C 1
ATOM 2025 O O . SER A 1 256 ? 6.707 -14.861 41.506 1.00 86.31 256 SER A O 1
ATOM 2027 N N . LEU A 1 257 ? 7.791 -14.221 43.355 1.00 86.12 257 LEU A N 1
ATOM 2028 C CA . LEU A 1 257 ? 8.829 -15.239 43.208 1.00 86.12 257 LEU A CA 1
ATOM 2029 C C . LEU A 1 257 ? 8.221 -16.625 43.472 1.00 86.12 257 LEU A C 1
ATOM 2031 O O . LEU A 1 257 ? 7.423 -16.780 44.396 1.00 86.12 257 LEU A O 1
ATOM 2035 N N . VAL A 1 258 ? 8.583 -17.623 42.664 1.00 78.69 258 VAL A N 1
ATOM 2036 C CA . VAL A 1 258 ? 8.232 -19.017 42.970 1.00 78.69 258 VAL A CA 1
ATOM 2037 C C . VAL A 1 258 ? 9.088 -19.449 44.158 1.00 78.69 258 VAL A C 1
ATOM 2039 O O . VAL A 1 258 ? 10.311 -19.314 44.104 1.00 78.69 258 VAL A O 1
ATOM 2042 N N . GLN A 1 259 ? 8.427 -19.876 45.234 1.00 56.16 259 GLN A N 1
ATOM 2043 C CA . GLN A 1 259 ? 9.056 -20.388 46.450 1.00 56.16 259 GLN A CA 1
ATOM 2044 C C . GLN A 1 259 ? 9.504 -21.836 46.256 1.00 56.16 259 GLN A C 1
ATOM 2046 O O . GLN A 1 259 ? 8.734 -22.594 45.621 1.00 56.16 259 GLN A O 1
#

Secondary structure (DSSP, 8-state):
------STHHHHHHHHHHH---S--TTTT-HHHHHHHHHHHHHHHHHHHHTTTS-TT-HHHHHHHHHHHHHHHHHHHTTTTTTSTT-HHHHHHHHHHHHHHHHHHHHHHTTSS-HHHHHHHHHHHHHHHHHHHHHHH-THHHH----TTTTT------S--------------------SS-------------HHHHHHHHHHHHHHHHH-SEEHHHHHHH-TTS-HHHHHHHHHHHHHTTSEEEESSGGG-EEEE--

Foldseek 3Di:
DDDPDDPPVVVVVVCVLVVDPDVDDLLVPPLLLVVLLSLLVVLLVLLCVLCVPPDPPDPLNVVLNVLSVVLNVLSSVCSVVLQPVPDVSLVVNLVSLVVNLVSLVVCVVVVVGPPVSSLLSSVSSVVSNVSSVVSNHDPVSSVPDDDPVNSRPPDDDPDDDPPDPDDDDPPPDPDDDDDDDDDDDDDPPPPDPPVVLVVVLVLLLVCLVVPPWDFLVVSCVSPVVDDSVRSVVSLVVCVVVVQWDWDDDDRPIIIHGDD

Sequence (259 aa):
MDESKDIQGQDGLSKFLDRQEVQTNPFGANRSGERLYRRAERLVAALHILTNHIVDSEPLRLHVREESLKLFPEILAIRDDMRAFGSPKAGNLEASVRNLISLVKMLAVATFISTQNADAVIGALDELGNYLSASSRTPIAESVRFLKEDLLNVRESSEEFIKNITDVSKVKDNRILKDSEGQVTRVHYNSGSTDTVNVRSEKILSILRTQGEQGIRDIASNVPEYSEKMVQRELMRLVMSGKVKKAGFKRWSRYSLVQ

Mean predicted aligned error: 19.06 Å

pLDDT: mean 75.19, std 21.07, range [31.83, 98.25]

Solvent-accessible surface area (backbone atoms only — not comparable to full-atom values): 15936 Å² total; per-residue (Å²): 136,88,82,89,77,72,80,67,64,68,60,51,57,57,45,54,71,71,62,64,81,67,88,72,64,93,43,72,87,36,59,54,47,48,51,53,46,58,51,46,54,55,50,39,50,49,54,52,63,70,43,63,86,55,60,87,85,39,64,69,53,47,52,51,51,55,58,43,60,50,48,57,63,44,50,60,68,23,43,88,42,47,63,44,79,85,36,67,57,54,53,49,44,47,49,52,45,54,49,49,44,51,49,45,50,48,37,30,73,71,62,75,38,55,65,68,61,36,51,55,52,40,50,57,45,50,52,50,44,52,46,52,62,46,44,33,73,39,79,63,57,64,74,58,78,82,51,84,66,69,80,69,65,83,80,89,67,100,63,88,78,81,76,74,90,70,87,74,86,84,73,84,76,87,76,85,82,87,77,96,75,95,76,91,76,84,79,78,83,75,89,68,92,54,65,76,55,48,60,54,54,48,56,54,50,53,48,34,71,74,68,40,75,37,38,58,66,59,55,28,70,76,37,78,93,44,54,58,72,54,52,52,54,50,51,51,51,35,37,75,69,62,53,32,43,80,46,73,59,82,86,66,24,31,37,31,66,55,128

Nearest PDB structures (foldseek):
  1ucr-assembly1_A  TM=8.446E-01  e=1.109E-01  Nitratidesulfovibrio vulgaris
  2l01-assembly1_B  TM=8.031E-01  e=1.755E-01  Phocaeicola vulgatus ATCC 8482
  2dk8-assembly1_A  TM=7.506E-01  e=3.076E-01  Mus musculus
  1w1w-assembly1_F  TM=7.736E-01  e=5.673E-01  Saccharomyces cerevisiae
  6jx6-assembly1_A  TM=2.095E-01  e=1.656E+00  Homo sapiens

Organism: NCBI:txid1618671

Radius of gyration: 26.27 Å; Cα contacts (8 Å, |Δi|>4): 192; chains: 1; bounding box: 81×39×68 Å